Protein 4QJA (pdb70)

Secondary structure (DSSP, 8-state):
-EE-SSS--EEEEEETTEEEEEEE-TTBSS-EE-S---SS--EEEEEEETTEEEEEEEEEEEEEEETTEEEEEEEEES--SS-EE-HHHHTTTT-EEE-/-EE-SSS--EEEEEETTEEEEEEE-TTBSS-EEES----S--EEEEEEETTEEEEEEEEEEEEEEETTEEEEEEEEEE--SS-EE-HHHHTTTT-EEE-/---B--EE--

InterPro domains:
  IPR000071 Immunodeficiency lentiviral matrix, N-terminal [PF00540] (2-134)
  IPR000071 Immunodeficiency lentiviral matrix, N-terminal [PR00234] (4-20)
  IPR000071 Immunodeficiency lentiviral matrix, N-terminal [PR00234] (22-40)
  IPR000071 Immunodeficiency lentiviral matrix, N-terminal [PR00234] (42-57)
  IPR000071 Immunodeficiency lentiviral matrix, N-terminal [PR00234] (70-89)
  IPR000071 Immunodeficiency lentiviral matrix, N-terminal [PR00234] (89-102)
  IPR000477 Reverse transcriptase domain [PF00078] (652-823)
  IPR000477 Reverse transcriptase domain [PS50878] (633-823)
  IPR001037 Integrase, C-terminal, retroviral [PF00552] (1374-1417)
  IPR001037 Integrase, C-terminal, retroviral [PS51027] (1372-1419)
  IPR001584 Integrase, catalytic core [PF00665] (1206-1294)
  IPR001584 Integrase, catalytic core [PS50994] (1203-1353)
  IPR001878 Zinc finger, CCHC-type [PF00098] (393-408)
  IPR001878 Zinc finger, CCHC-type [PF00098] (414-430)
  IPR001878 Zinc finger, CCHC-type [PS50158] (393-408)
  IPR001878 Zinc finger, CCHC-type [PS50158] (415-430)
  IPR001878 Zinc finger, CCHC-type [SM00343] (393-409)
  IPR001878 Zinc finger, CCHC-type [SM00343] (414-430)
  IPR001969 Aspartic peptidase, active site [PS00141] (512-523)
  IPR001995 Peptidase A2A, retrovirus, catalytic [PS50175] (510-579)

B-factor: mean 20.4, std 6.99, range [10.34, 51.32]

Nearest PDB structures (foldseek):
  2qi5-assembly1_B  TM=1.002E+00  e=5.999E-19  Human immunodeficiency virus 1
  4q1w-assembly1_B  TM=1.001E+00  e=6.715E-19  Human immunodeficiency virus 1
  1tsq-assembly1_A  TM=1.004E+00  e=9.420E-19  unclassified
  6dh5-assembly1_B  TM=1.004E+00  e=9.967E-19  Human immunodeficiency virus 1
  4qgi-assembly1_B  TM=9.816E-01  e=1.961E-18  Human immunodeficiency virus type 1 lw12.3 isolate

Foldseek 3Di:
DDDDVPDFQWFWKDFVPDIFIEGEDAPAAAWEAEADDDDDDWDWDWDADPPGIDIWTKDFQTWMATNNRIDTTIYIYDHDVGGYHYPNGCVSRPDDDDD/DDDDVPDFQWWWKAFQRDIDIEGEDAPDAAWEAEADDDDDDWDWDWDADPVGIDIWTKDAQTWMQTNNAIDTTIYTYYPDPGGYHYPVGCVVRPDDDDD/DDDDPDDDDD

Sequence (208 aa):
PQITLWKRPLVTIRRIIGGGGQQLLKEEALLNTGADDTVLEEEMNNLPGKWKPKMMIGGIGGFIKKVRQYDQQIPIIEICCGHKVIGTVLVGPTPVNIIGRNLLTQIGCTLNFPQITLWKRPLVTIRRIGGQLKEEALLNTGADDTVLEEEMNLPGKWKPKMIGGIGGFIKVRQYDQIPIIEEICGHKVIGTVLVGPTPVVNIIIGRNLLTQIGCTLNFRPGNFLQSSRLL

Organism: Human immunodeficiency virus type 1 group M subtype B (isolate ARV2/SF2) (NCBI:txid11685)

Radius of gyration: 16.72 Å; Cα contacts (8 Å, |Δi|>4): 655; chains: 3; bounding box: 52×30×34 Å

Structure (mmCIF, N/CA/C/O backbone):
data_4QJA
#
_entry.id   4QJA
#
_cell.length_a   51.007
_cell.length_b   58.176
_cell.length_c   61.774
_cell.angle_alpha   90.00
_cell.angle_beta   90.00
_cell.angle_gamma   90.00
#
_symmetry.space_group_name_H-M   'P 21 21 21'
#
loop_
_entity.id
_entity.type
_entity.pdbx_description
1 polymer Protease
2 polymer 'p1-p6 peptide'
3 non-polymer 'SULFATE ION'
4 water water
#
loop_
_atom_site.group_PDB
_atom_site.id
_atom_site.type_symbol
_atom_site.label_atom_id
_atom_site.label_alt_id
_atom_site.label_comp_id
_atom_site.label_asym_id
_atom_site.label_entity_id
_atom_site.label_seq_id
_atom_site.pdbx_PDB_ins_code
_atom_site.Cartn_x
_atom_site.Cartn_y
_atom_site.Cartn_z
_atom_site.occupancy
_atom_site.B_iso_or_equiv
_atom_site.auth_seq_id
_atom_site.auth_comp_id
_atom_site.auth_asym_id
_atom_site.auth_atom_id
_atom_site.pdbx_PDB_model_num
ATOM 1 N N . PRO A 1 1 ? -12.566 14.163 -30.421 1.00 31.05 1 PRO B N 1
ATOM 2 C CA . PRO A 1 1 ? -11.835 15.019 -29.501 1.00 29.60 1 PRO B CA 1
ATOM 3 C C . PRO A 1 1 ? -10.454 14.459 -29.235 1.00 25.86 1 PRO B C 1
ATOM 4 O O . PRO A 1 1 ? -10.188 13.290 -29.561 1.00 24.59 1 PRO B O 1
ATOM 8 N N . GLN A 1 2 ? -9.596 15.306 -28.700 1.00 24.51 2 GLN B N 1
ATOM 9 C CA . GLN A 1 2 ? -8.283 14.900 -28.252 1.00 22.43 2 GLN B CA 1
ATOM 10 C C . GLN A 1 2 ? -8.250 15.030 -26.747 1.00 21.18 2 GLN B C 1
ATOM 11 O O . GLN A 1 2 ? -8.585 16.074 -26.175 1.00 22.15 2 GLN B O 1
ATOM 17 N N . ILE A 1 3 ? -7.802 13.974 -26.109 1.00 18.92 3 ILE B N 1
ATOM 18 C CA . ILE A 1 3 ? -7.686 13.962 -24.662 1.00 18.62 3 ILE B CA 1
ATOM 19 C C . ILE A 1 3 ? -6.218 13.815 -24.284 1.00 17.02 3 ILE B C 1
ATOM 20 O O . ILE A 1 3 ? -5.572 12.845 -24.634 1.00 15.94 3 ILE B O 1
ATOM 25 N N . THR A 1 4 ? -5.681 14.843 -23.609 1.00 17.54 4 THR B N 1
ATOM 26 C CA . THR A 1 4 ? -4.332 14.786 -23.130 1.00 16.78 4 THR B CA 1
ATOM 27 C C . THR A 1 4 ? -4.293 13.951 -21.851 1.00 15.59 4 THR B C 1
ATOM 28 O O . THR A 1 4 ? -5.341 13.567 -21.277 1.00 16.44 4 THR B O 1
ATOM 32 N N . LEU A 1 5 ? -3.089 13.607 -21.444 1.00 14.39 5 LEU B N 1
ATOM 33 C CA . LEU A 1 5 ? -2.931 12.632 -20.364 1.00 13.73 5 LEU B CA 1
ATOM 34 C C . LEU A 1 5 ? -2.281 13.201 -19.106 1.00 13.41 5 LEU B C 1
ATOM 35 O O . LEU A 1 5 ? -1.822 12.465 -18.224 1.00 12.98 5 LEU B O 1
ATOM 40 N N . TRP A 1 6 ? -2.323 14.524 -18.975 1.00 13.42 6 TRP B N 1
ATOM 41 C CA . TRP A 1 6 ? -1.822 15.170 -17.766 1.00 13.87 6 TRP B CA 1
ATOM 42 C C . TRP A 1 6 ? -2.598 14.739 -16.543 1.00 14.58 6 TRP B C 1
ATOM 43 O O . TRP A 1 6 ? -2.050 14.669 -15.436 1.00 15.41 6 TRP B O 1
ATOM 54 N N . LYS A 1 7 ? -3.884 14.496 -16.742 1.00 17.07 7 LYS B N 1
ATOM 55 C CA . LYS A 1 7 ? -4.756 14.009 -15.699 1.00 16.92 7 LYS B CA 1
ATOM 56 C C . LYS A 1 7 ? -5.415 12.731 -16.148 1.00 15.04 7 LYS B C 1
ATOM 57 O O . LYS A 1 7 ? -5.374 12.377 -17.313 1.00 14.28 7 LYS B O 1
ATOM 63 N N . ARG A 1 8 ? -6.020 12.031 -15.200 1.00 14.38 8 ARG B N 1
ATOM 64 C CA . ARG A 1 8 ? -6.766 10.826 -15.538 1.00 13.83 8 ARG B CA 1
ATOM 65 C C . ARG A 1 8 ? -7.792 11.139 -16.610 1.00 13.27 8 ARG B C 1
ATOM 66 O O . ARG A 1 8 ? -8.545 12.108 -16.471 1.00 13.79 8 ARG B O 1
ATOM 74 N N . PRO A 1 9 ? -7.848 10.317 -17.686 1.00 12.66 9 PRO B N 1
ATOM 75 C CA . PRO A 1 9 ? -8.789 10.618 -18.786 1.00 12.73 9 PRO B CA 1
ATOM 76 C C . PRO A 1 9 ? -10.214 10.175 -18.464 1.00 13.15 9 PRO B C 1
ATOM 77 O O . PRO A 1 9 ? -10.693 9.156 -18.963 1.00 13.07 9 PRO B O 1
ATOM 81 N N . LEU A 1 10 ? -10.868 10.965 -17.624 1.00 14.14 10 LEU B N 1
ATOM 82 C CA . LEU A 1 10 ? -12.250 10.740 -17.207 1.00 15.07 10 LEU B CA 1
ATOM 83 C C . LEU A 1 10 ? -13.177 11.487 -18.134 1.00 15.54 10 LEU B C 1
ATOM 84 O O . LEU A 1 10 ? -12.980 12.673 -18.432 1.00 17.51 10 LEU B O 1
ATOM 89 N N . VAL A 1 11 ? -14.185 10.784 -18.622 1.00 15.03 11 VAL B N 1
ATOM 90 C CA . VAL A 1 11 ? -15.178 11.381 -19.520 1.00 15.17 11 VAL B CA 1
ATOM 91 C C . VAL A 1 11 ? -16.557 10.967 -19.075 1.00 14.94 11 VAL B C 1
ATOM 92 O O . VAL A 1 11 ? -16.698 10.038 -18.298 1.00 14.88 11 VAL B O 1
ATOM 96 N N . THR A 1 12 ? -17.580 11.630 -19.594 1.00 15.13 12 THR B N 1
ATOM 97 C CA . THR A 1 12 ? -18.945 11.279 -19.263 1.00 15.79 12 THR B CA 1
ATOM 98 C C . THR A 1 12 ? -19.424 10.170 -20.181 1.00 15.36 12 THR B C 1
ATOM 99 O O . THR A 1 12 ? -19.230 10.218 -21.402 1.00 16.78 12 THR B O 1
ATOM 103 N N . ILE A 1 13 ? -20.073 9.187 -19.578 1.00 15.17 13 ILE B N 1
ATOM 104 C CA . ILE A 1 13 ? -20.714 8.104 -20.310 1.00 15.49 13 ILE B CA 1
ATOM 105 C C . ILE A 1 13 ? -22.183 8.054 -19.920 1.00 16.12 13 ILE B C 1
ATOM 106 O O . ILE A 1 13 ? -22.589 8.623 -18.906 1.00 16.46 13 ILE B O 1
ATOM 111 N N A ARG A 1 14 ? -22.966 7.418 -20.785 0.60 25.97 14 ARG B N 1
ATOM 112 N N B ARG A 1 14 ? -22.984 7.320 -20.693 0.40 26.36 14 ARG B N 1
ATOM 113 C CA A ARG A 1 14 ? -24.371 7.229 -20.557 0.60 25.64 14 ARG B CA 1
ATOM 114 C CA B ARG A 1 14 ? -24.414 7.143 -20.416 0.40 26.25 14 ARG B CA 1
ATOM 115 C C A ARG A 1 14 ? -24.667 5.765 -20.725 0.60 25.28 14 ARG B C 1
ATOM 116 C C B ARG A 1 14 ? -24.736 5.659 -20.502 0.40 26.44 14 ARG B C 1
ATOM 117 O O A ARG A 1 14 ? -24.367 5.168 -21.753 0.60 25.31 14 ARG B O 1
ATOM 118 O O B ARG A 1 14 ? -24.496 5.042 -21.538 0.40 26.36 14 ARG B O 1
ATOM 133 N N A ILE A 1 15 ? -25.238 5.191 -19.674 0.50 25.36 15 ILE B N 1
ATOM 134 N N B ILE A 1 15 ? -25.255 5.065 -19.428 0.50 27.21 15 ILE B N 1
ATOM 135 C CA A ILE A 1 15 ? -25.734 3.830 -19.696 0.50 26.30 15 ILE B CA 1
ATOM 136 C CA B ILE A 1 15 ? -25.668 3.689 -19.528 0.50 28.77 15 ILE B CA 1
ATOM 137 C C A ILE A 1 15 ? -27.083 3.817 -18.985 0.50 27.26 15 ILE B C 1
ATOM 138 C C B ILE A 1 15 ? -27.095 3.645 -19.042 0.50 30.37 15 ILE B C 1
ATOM 139 O O A ILE A 1 15 ? -27.202 4.274 -17.847 0.50 27.66 15 ILE B O 1
ATOM 140 O O B ILE A 1 15 ? -27.421 4.147 -17.963 0.50 30.96 15 ILE B O 1
ATOM 149 N N A GLY A 1 16 ? -28.101 3.304 -19.670 0.50 28.06 16 GLY B N 1
ATOM 150 N N B GLY A 1 16 ? -27.952 3.099 -19.895 0.50 31.72 16 GLY B N 1
ATOM 151 C CA A GLY A 1 16 ? -29.457 3.354 -19.155 0.50 29.76 16 GLY B CA 1
ATOM 152 C CA B GLY A 1 16 ? -29.369 3.179 -19.680 0.50 33.79 16 GLY B CA 1
ATOM 153 C C A GLY A 1 16 ? -30.057 4.731 -19.333 0.50 29.36 16 GLY B C 1
ATOM 154 C C B GLY A 1 16 ? -29.601 3.720 -18.300 0.50 34.78 16 GLY B C 1
ATOM 155 O O A GLY A 1 16 ? -31.066 5.057 -18.714 0.50 30.92 16 GLY B O 1
ATOM 156 O O B GLY A 1 16 ? -29.372 3.031 -17.303 0.50 36.45 16 GLY B O 1
ATOM 157 N N A GLY A 1 17 ? -29.443 5.543 -20.187 0.50 27.79 17 GLY B N 1
ATOM 158 N N B GLY A 1 17 ? -30.048 4.965 -18.230 0.50 34.65 17 GLY B N 1
ATOM 159 C CA A GLY A 1 17 ? -29.891 6.922 -20.352 0.50 28.23 17 GLY B CA 1
ATOM 160 C CA B GLY A 1 17 ? -30.477 5.505 -16.963 0.50 35.62 17 GLY B CA 1
ATOM 161 C C A GLY A 1 17 ? -29.362 7.803 -19.230 0.50 27.57 17 GLY B C 1
ATOM 162 C C B GLY A 1 17 ? -29.575 6.547 -16.355 0.50 33.68 17 GLY B C 1
ATOM 163 O O A GLY A 1 17 ? -29.617 9.003 -19.201 0.50 28.04 17 GLY B O 1
ATOM 164 O O B GLY A 1 17 ? -30.026 7.636 -16.012 0.50 34.29 17 GLY B O 1
ATOM 165 N N A GLN A 1 18 ? -28.611 7.213 -18.308 0.50 26.92 18 GLN B N 1
ATOM 166 N N B GLN A 1 18 ? -28.296 6.210 -16.213 0.50 31.86 18 GLN B N 1
ATOM 167 C CA A GLN A 1 18 ? -28.098 7.963 -17.164 0.50 26.60 18 GLN B CA 1
ATOM 168 C CA B GLN A 1 18 ? -27.381 7.044 -15.445 0.50 30.40 18 GLN B CA 1
ATOM 169 C C A GLN A 1 18 ? -26.595 8.198 -17.283 0.50 25.09 18 GLN B C 1
ATOM 170 C C B GLN A 1 18 ? -26.264 7.651 -16.297 0.50 28.36 18 GLN B C 1
ATOM 171 O O A GLN A 1 18 ? -25.882 7.390 -17.874 0.50 24.60 18 GLN B O 1
ATOM 172 O O B GLN A 1 18 ? -25.652 6.967 -17.124 0.50 28.11 18 GLN B O 1
ATOM 183 N N A LEU A 1 19 ? -26.118 9.298 -16.702 0.50 24.76 19 LEU B N 1
ATOM 184 N N B LEU A 1 19 ? -26.026 8.952 -16.124 0.50 27.26 19 LEU B N 1
ATOM 185 C CA A LEU A 1 19 ? -24.711 9.682 -16.819 0.50 24.31 19 LEU B CA 1
ATOM 186 C CA B LEU A 1 19 ? -24.807 9.563 -16.631 0.50 25.95 19 LEU B CA 1
ATOM 187 C C A LEU A 1 19 ? -23.800 9.246 -15.661 0.50 24.68 19 LEU B C 1
ATOM 188 C C B LEU A 1 19 ? -23.756 9.279 -15.582 0.50 25.65 19 LEU B C 1
ATOM 189 O O A LEU A 1 19 ? -24.213 9.208 -14.506 0.50 24.72 19 LEU B O 1
ATOM 190 O O B LEU A 1 19 ? -24.031 9.378 -14.392 0.50 25.51 19 LEU B O 1
ATOM 199 N N . LYS A 1 20 ? -22.560 8.901 -16.014 1.00 17.55 20 LYS B N 1
ATOM 200 C CA . LYS A 1 20 ? -21.504 8.524 -15.088 1.00 17.66 20 LYS B CA 1
ATOM 201 C C . LYS A 1 20 ? -20.167 9.044 -15.621 1.00 16.88 20 LYS B C 1
ATOM 202 O O . LYS A 1 20 ? -20.046 9.302 -16.807 1.00 17.05 20 LYS B O 1
ATOM 208 N N A GLU A 1 21 ? -19.183 9.145 -14.741 0.50 16.92 21 GLU B N 1
ATOM 209 N N B GLU A 1 21 ? -19.179 9.185 -14.750 0.50 16.80 21 GLU B N 1
ATOM 210 C CA A GLU A 1 21 ? -17.801 9.459 -15.122 0.50 16.88 21 GLU B CA 1
ATOM 211 C CA B GLU A 1 21 ? -17.804 9.474 -15.190 0.50 16.59 21 GLU B CA 1
ATOM 212 C C A GLU A 1 21 ? -17.004 8.169 -15.226 0.50 15.65 21 GLU B C 1
ATOM 213 C C B GLU A 1 21 ? -17.011 8.181 -15.237 0.50 15.51 21 GLU B C 1
ATOM 214 O O A GLU A 1 21 ? -17.061 7.335 -14.316 0.50 16.23 21 GLU B O 1
ATOM 215 O O B GLU A 1 21 ? -17.076 7.365 -14.310 0.50 16.12 21 GLU B O 1
ATOM 226 N N . ALA A 1 22 ? -16.250 8.015 -16.314 1.00 14.45 22 ALA B N 1
ATOM 227 C CA . ALA A 1 22 ? -15.491 6.801 -16.531 1.00 13.51 22 ALA B CA 1
ATOM 228 C C . ALA A 1 22 ? -14.124 7.075 -17.106 1.00 13.03 22 ALA B C 1
ATOM 229 O O . ALA A 1 22 ? -13.925 8.023 -17.860 1.00 13.25 22 ALA B O 1
ATOM 231 N N . LEU A 1 23 ? -13.196 6.202 -16.745 1.00 12.55 23 LEU B N 1
ATOM 232 C CA . LEU A 1 23 ? -11.793 6.323 -17.162 1.00 12.43 23 LEU B CA 1
ATOM 233 C C . LEU A 1 23 ? -11.552 5.602 -18.466 1.00 11.89 23 LEU B C 1
ATOM 234 O O . LEU A 1 23 ? -11.825 4.410 -18.568 1.00 12.14 23 LEU B O 1
ATOM 239 N N . LEU A 1 24 ? -11.010 6.294 -19.459 1.00 11.87 24 LEU B N 1
ATOM 240 C CA . LEU A 1 24 ? -10.652 5.665 -20.722 1.00 11.62 24 LEU B CA 1
ATOM 241 C C . LEU A 1 24 ? -9.336 4.929 -20.534 1.00 11.33 24 LEU B C 1
ATOM 242 O O . LEU A 1 24 ? -8.310 5.551 -20.319 1.00 12.07 24 LEU B O 1
ATOM 247 N N . ASN A 1 25 ? -9.367 3.594 -20.585 1.00 10.81 25 ASN B N 1
ATOM 248 C CA . ASN A 1 25 ? -8.263 2.797 -20.070 1.00 10.98 25 ASN B CA 1
ATOM 249 C C . ASN A 1 25 ? -7.744 1.864 -21.158 1.00 11.18 25 ASN B C 1
ATOM 250 O O . ASN A 1 25 ? -8.277 0.756 -21.373 1.00 11.63 25 ASN B O 1
ATOM 255 N N . THR A 1 26 ? -6.713 2.292 -21.866 1.00 10.89 26 THR B N 1
ATOM 256 C CA . THR A 1 26 ? -6.125 1.446 -22.899 1.00 10.81 26 THR B CA 1
ATOM 257 C C . THR A 1 26 ? -5.428 0.194 -22.338 1.00 10.93 26 THR B C 1
ATOM 258 O O . THR A 1 26 ? -5.114 -0.730 -23.086 1.00 11.74 26 THR B O 1
ATOM 262 N N . GLY A 1 27 ? -5.236 0.170 -21.020 1.00 10.97 27 GLY B N 1
ATOM 263 C CA . GLY A 1 27 ? -4.720 -0.989 -20.309 1.00 11.32 27 GLY B CA 1
ATOM 264 C C . GLY A 1 27 ? -5.779 -1.960 -19.834 1.00 11.49 27 GLY B C 1
ATOM 265 O O . GLY A 1 27 ? -5.442 -2.897 -19.090 1.00 12.15 27 GLY B O 1
ATOM 266 N N . ALA A 1 28 ? -7.032 -1.794 -20.267 1.00 11.00 28 ALA B N 1
ATOM 267 C CA . ALA A 1 28 ? -8.089 -2.722 -19.931 1.00 11.59 28 ALA B CA 1
ATOM 268 C C . ALA A 1 28 ? -8.648 -3.371 -21.177 1.00 11.79 28 ALA B C 1
ATOM 269 O O . ALA A 1 28 ? -9.061 -2.683 -22.096 1.00 12.03 28 ALA B O 1
ATOM 271 N N . ASP A 1 29 ? -8.682 -4.696 -21.182 1.00 12.30 29 ASP B N 1
ATOM 272 C CA . ASP A 1 29 ? -9.290 -5.434 -22.296 1.00 13.07 29 ASP B CA 1
ATOM 273 C C . ASP A 1 29 ? -10.794 -5.162 -22.336 1.00 13.71 29 ASP B C 1
ATOM 274 O O . ASP A 1 29 ? -11.393 -5.055 -23.430 1.00 14.87 29 ASP B O 1
ATOM 279 N N . ASP A 1 30 ? -11.401 -5.115 -21.150 1.00 14.11 30 ASP B N 1
ATOM 280 C CA . ASP A 1 30 ? -12.852 -5.108 -20.970 1.00 15.13 30 ASP B CA 1
ATOM 281 C C . ASP A 1 30 ? -13.285 -3.863 -20.213 1.00 14.18 30 ASP B C 1
ATOM 282 O O . ASP A 1 30 ? -12.486 -3.184 -19.582 1.00 13.97 30 ASP B O 1
ATOM 287 N N . THR A 1 31 ? -14.570 -3.575 -20.293 1.00 13.91 31 THR B N 1
ATOM 288 C CA . THR A 1 31 ? -15.196 -2.448 -19.611 1.00 13.22 31 THR B CA 1
ATOM 289 C C . THR A 1 31 ? -15.811 -2.918 -18.310 1.00 13.77 31 THR B C 1
ATOM 290 O O . THR A 1 31 ? -16.545 -3.907 -18.308 1.00 14.26 31 THR B O 1
ATOM 294 N N . VAL A 1 32 ? -15.486 -2.236 -17.217 1.00 13.19 32 VAL B N 1
ATOM 295 C CA . VAL A 1 32 ? -16.043 -2.610 -15.925 1.00 14.31 32 VAL B CA 1
ATOM 296 C C . VAL A 1 32 ? -16.539 -1.385 -15.203 1.00 14.27 32 VAL B C 1
ATOM 297 O O . VAL A 1 32 ? -15.797 -0.405 -15.030 1.00 13.63 32 VAL B O 1
ATOM 301 N N . LEU A 1 33 ? -17.810 -1.446 -14.809 1.00 14.01 33 LEU B N 1
ATOM 302 C CA . LEU A 1 33 ? -18.475 -0.348 -14.113 1.00 14.32 33 LEU B CA 1
ATOM 303 C C . LEU A 1 33 ? -18.616 -0.636 -12.633 1.00 14.58 33 LEU B C 1
ATOM 304 O O . LEU A 1 33 ? -18.748 -1.802 -12.215 1.00 14.39 33 LEU B O 1
ATOM 309 N N A GLU A 1 34 ? -18.614 0.432 -11.845 0.50 15.31 34 GLU B N 1
ATOM 310 N N B GLU A 1 34 ? -18.610 0.431 -11.844 0.50 15.32 34 GLU B N 1
ATOM 311 C CA A GLU A 1 34 ? -18.876 0.349 -10.421 0.50 16.26 34 GLU B CA 1
ATOM 312 C CA B GLU A 1 34 ? -18.873 0.345 -10.419 0.50 16.27 34 GLU B CA 1
ATOM 313 C C A GLU A 1 34 ? -20.227 -0.302 -10.191 0.50 15.94 34 GLU B C 1
ATOM 314 C C B GLU A 1 3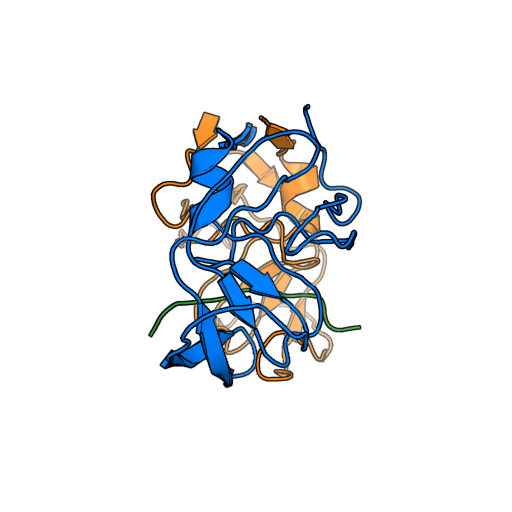4 ? -20.226 -0.302 -10.191 0.50 15.95 34 GLU B C 1
ATOM 315 O O A GLU A 1 34 ? -21.127 -0.224 -11.032 0.50 15.76 34 GLU B O 1
ATOM 316 O O B GLU A 1 34 ? -21.125 -0.221 -11.032 0.50 15.76 34 GLU B O 1
ATOM 327 N N . GLU A 1 35 ? -20.363 -0.941 -9.040 1.00 16.49 35 GLU B N 1
ATOM 328 C CA . GLU A 1 35 ? -21.547 -1.713 -8.718 1.00 17.44 35 GLU B CA 1
ATOM 329 C C . GLU A 1 35 ? -22.815 -0.886 -8.973 1.00 17.28 35 GLU B C 1
ATOM 330 O O . GLU A 1 35 ? -22.909 0.271 -8.566 1.00 18.10 35 GLU B O 1
ATOM 336 N N . MET A 1 36 ? -23.730 -1.469 -9.735 1.00 17.36 36 MET B N 1
ATOM 337 C CA . MET A 1 36 ? -25.004 -0.840 -10.077 1.00 19.43 36 MET B CA 1
ATOM 338 C C . MET A 1 36 ? -25.960 -1.971 -10.379 1.00 20.40 36 MET B C 1
ATOM 339 O O . MET A 1 36 ? -25.540 -3.027 -10.847 1.00 20.29 36 MET B O 1
ATOM 344 N N A ASN A 1 37 ? -27.248 -1.763 -10.103 0.50 21.63 37 ASN B N 1
ATOM 345 N N B ASN A 1 37 ? -27.247 -1.739 -10.120 0.50 22.12 37 ASN B N 1
ATOM 346 C CA A ASN A 1 37 ? -28.232 -2.834 -10.250 0.50 23.60 37 ASN B CA 1
ATOM 347 C CA B ASN A 1 37 ? -28.260 -2.779 -10.264 0.50 24.46 37 ASN B CA 1
ATOM 348 C C A ASN A 1 37 ? -28.873 -2.869 -11.637 0.50 24.85 37 ASN B C 1
ATOM 349 C C B ASN A 1 37 ? -28.879 -2.848 -11.652 0.50 25.33 37 ASN B C 1
ATOM 350 O O A ASN A 1 37 ? -30.076 -2.647 -11.793 0.50 26.41 37 ASN B O 1
ATOM 351 O O B ASN A 1 37 ? -30.082 -2.634 -11.824 0.50 26.86 37 ASN B O 1
ATOM 360 N N . LEU A 1 38 ? -28.054 -3.192 -12.629 1.00 22.69 38 LEU B N 1
ATOM 361 C CA . LEU A 1 38 ? -28.479 -3.278 -14.015 1.00 23.30 38 LEU B CA 1
ATOM 362 C C . LEU A 1 38 ? -29.421 -4.464 -14.253 1.00 23.19 38 LEU B C 1
ATOM 363 O O . LEU A 1 38 ? -29.186 -5.566 -13.754 1.00 23.36 38 LEU B O 1
ATOM 368 N N . PRO A 1 39 ? -30.494 -4.249 -15.011 1.00 24.65 39 PRO B N 1
ATOM 369 C CA . PRO A 1 39 ? -31.346 -5.389 -15.333 1.00 25.18 39 PRO B CA 1
ATOM 370 C C . PRO A 1 39 ? -30.736 -6.282 -16.399 1.00 25.24 39 PRO B C 1
ATOM 371 O O . PRO A 1 39 ? -29.822 -5.873 -17.118 1.00 25.69 39 PRO B O 1
ATOM 375 N N . GLY A 1 40 ? -31.241 -7.504 -16.476 1.00 25.78 40 GLY B N 1
ATOM 376 C CA . GLY A 1 40 ? -30.841 -8.443 -17.516 1.00 25.92 40 GLY B CA 1
ATOM 377 C C . GLY A 1 40 ? -30.094 -9.655 -16.998 1.00 24.12 40 GLY B C 1
ATOM 378 O O . GLY A 1 40 ? -29.704 -9.722 -15.820 1.00 23.04 40 GLY B O 1
ATOM 379 N N . LYS A 1 41 ? -29.900 -10.614 -17.897 1.00 23.74 41 LYS B N 1
ATOM 380 C CA . LYS A 1 41 ? -29.145 -11.815 -17.604 1.00 23.18 41 LYS B CA 1
ATOM 381 C C . LYS A 1 41 ? -27.665 -11.484 -17.554 1.00 21.11 41 LYS B C 1
ATOM 382 O O . LYS A 1 41 ? -27.184 -10.604 -18.289 1.00 21.48 41 LYS B O 1
ATOM 384 N N . TRP A 1 42 ? -26.957 -12.197 -16.692 1.00 19.57 42 TRP B N 1
ATOM 385 C CA . TRP A 1 42 ? -25.510 -12.047 -16.550 1.00 18.42 42 TRP B CA 1
ATOM 386 C C . TRP A 1 42 ? -24.846 -13.375 -16.219 1.00 18.77 42 TRP B C 1
ATOM 387 O O . TRP A 1 42 ? -25.523 -14.339 -15.823 1.00 19.86 42 TRP B O 1
ATOM 398 N N . LYS A 1 43 ? -23.518 -13.407 -16.374 1.00 17.72 43 LYS B N 1
ATOM 399 C CA . LYS A 1 43 ? -22.695 -14.565 -16.040 1.00 17.65 43 LYS B CA 1
ATOM 400 C C . LYS A 1 43 ? -21.564 -14.097 -15.146 1.00 17.16 43 LYS B C 1
ATOM 401 O O . LYS A 1 43 ? -21.041 -13.013 -15.349 1.00 16.04 43 LYS B O 1
ATOM 403 N N . PRO A 1 44 ? -21.178 -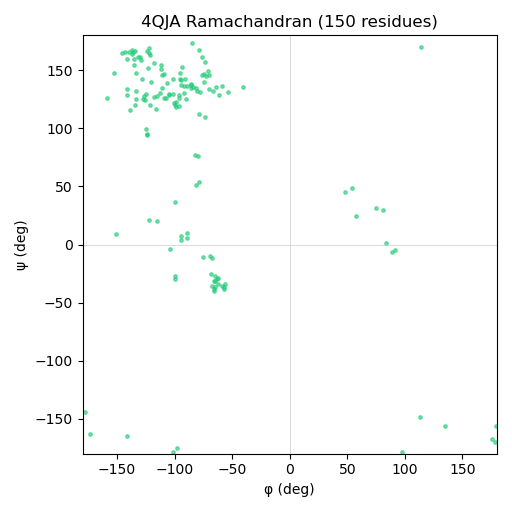14.895 -14.149 1.00 16.91 44 PRO B N 1
ATOM 404 C CA . PRO A 1 44 ? -20.059 -14.522 -13.307 1.00 17.06 44 PRO B CA 1
ATOM 405 C C . PRO A 1 44 ? -18.741 -14.630 -14.058 1.00 16.63 44 PRO B C 1
ATOM 406 O O . PRO A 1 44 ? -18.573 -15.482 -14.932 1.00 17.25 44 PRO B O 1
ATOM 410 N N . LYS A 1 45 ? -17.803 -13.781 -13.675 1.00 16.34 45 LYS B N 1
ATOM 411 C CA . LYS A 1 45 ? -16.509 -13.695 -14.320 1.00 16.25 45 LYS B CA 1
ATOM 412 C C . LYS A 1 45 ? -15.516 -13.181 -13.284 1.00 15.11 45 LYS B C 1
ATOM 413 O O . LYS A 1 45 ? -15.899 -12.492 -12.357 1.00 15.04 45 LYS B O 1
ATOM 419 N N A MET A 1 46 ? -14.250 -13.538 -13.463 0.60 14.60 46 MET B N 1
ATOM 420 N N B MET A 1 46 ? -14.247 -13.525 -13.429 0.40 14.71 46 MET B N 1
ATOM 421 C CA A MET A 1 46 ? -13.150 -12.975 -12.692 0.60 14.48 46 MET B CA 1
ATOM 422 C CA B MET A 1 46 ? -13.220 -12.918 -12.596 0.40 14.52 46 MET B CA 1
ATOM 423 C C A MET A 1 46 ? -12.305 -12.106 -13.608 0.60 14.55 46 MET B C 1
ATOM 424 C C B MET A 1 46 ? -12.225 -12.176 -13.493 0.40 14.50 46 MET B C 1
ATOM 425 O O A MET A 1 46 ? -12.005 -12.500 -14.735 0.60 15.32 46 MET B O 1
ATOM 426 O O B MET A 1 46 ? -11.754 -12.728 -14.500 0.40 15.16 46 MET B O 1
ATOM 435 N N . ILE A 1 47 ? -11.957 -10.911 -13.141 1.00 14.02 47 ILE B N 1
ATOM 436 C CA . ILE A 1 47 ? -11.017 -10.043 -13.886 1.00 14.18 47 ILE B CA 1
ATOM 437 C C . ILE A 1 47 ? -9.859 -9.726 -12.982 1.00 13.37 47 ILE B C 1
ATOM 438 O O . ILE A 1 47 ? -10.025 -9.598 -11.761 1.00 12.87 47 ILE B O 1
ATOM 443 N N . GLY A 1 48 ? -8.675 -9.597 -13.574 1.00 13.30 48 GLY B N 1
ATOM 444 C CA . GLY A 1 48 ? -7.488 -9.407 -12.769 1.00 13.26 48 GLY B CA 1
ATOM 445 C C . GLY A 1 48 ? -6.573 -8.344 -13.302 1.00 13.47 48 GLY B C 1
ATOM 446 O O . GLY A 1 48 ? -6.691 -7.879 -14.438 1.00 13.57 48 GLY B O 1
ATOM 447 N N . GLY A 1 49 ? -5.664 -7.963 -12.426 1.00 13.78 49 GLY B N 1
ATOM 448 C CA . GLY A 1 49 ? -4.627 -7.013 -12.767 1.00 14.09 49 GLY B CA 1
ATOM 449 C C . GLY A 1 49 ? -3.715 -6.807 -11.586 1.00 13.80 49 GLY B C 1
ATOM 450 O O . GLY A 1 49 ? -3.467 -7.739 -10.829 1.00 14.46 49 GLY B O 1
ATOM 451 N N . ILE A 1 50 ? -3.226 -5.584 -11.402 1.00 13.91 50 ILE B N 1
ATOM 452 C CA . ILE A 1 50 ? -2.390 -5.318 -10.247 1.00 14.34 50 ILE B CA 1
ATOM 453 C C . ILE A 1 50 ? -3.221 -5.579 -8.991 1.00 14.28 50 ILE B C 1
ATOM 454 O O . ILE A 1 50 ? -4.354 -5.085 -8.849 1.00 15.13 50 ILE B O 1
ATOM 459 N N . GLY A 1 51 ? -2.654 -6.379 -8.104 1.00 14.97 51 GLY B N 1
ATOM 460 C CA . GLY A 1 51 ? -3.292 -6.679 -6.837 1.00 15.57 51 GLY B CA 1
ATOM 461 C C . GLY A 1 51 ? -4.161 -7.898 -6.833 1.00 16.00 51 GLY B C 1
ATOM 462 O O . GLY A 1 51 ? -4.658 -8.282 -5.780 1.00 18.06 51 GLY B O 1
ATOM 463 N N . GLY A 1 52 ? -4.351 -8.526 -7.982 1.00 13.79 52 GLY B N 1
ATOM 464 C CA . GLY A 1 52 ? -5.094 -9.759 -8.031 1.00 13.54 52 GLY B CA 1
ATOM 465 C C . GLY A 1 52 ? -6.404 -9.631 -8.781 1.00 13.07 52 GLY B C 1
ATOM 466 O O . GLY A 1 52 ? -6.504 -8.857 -9.730 1.00 13.21 52 GLY B O 1
ATOM 467 N N . PHE A 1 53 ? -7.393 -10.413 -8.366 1.00 13.01 53 PHE B N 1
ATOM 468 C CA . PHE A 1 53 ? -8.636 -10.516 -9.114 1.00 12.94 53 PHE B CA 1
ATOM 469 C C . PHE A 1 53 ? -9.838 -10.050 -8.328 1.00 13.32 53 PHE B C 1
ATOM 470 O O . PHE A 1 53 ? -9.849 -10.093 -7.101 1.00 14.97 53 PHE B O 1
ATOM 478 N N . ILE A 1 54 ? -10.869 -9.656 -9.057 1.00 12.99 54 ILE B N 1
ATOM 479 C CA . ILE A 1 54 ? -12.162 -9.397 -8.460 1.00 13.51 54 ILE B CA 1
ATOM 480 C C . ILE A 1 54 ? -13.238 -10.125 -9.250 1.00 13.23 54 ILE B C 1
ATOM 481 O O . ILE A 1 54 ? -13.080 -10.388 -10.454 1.00 13.03 54 ILE B O 1
ATOM 486 N N A LYS A 1 55 ? -14.325 -10.442 -8.547 0.50 13.67 55 LYS B N 1
ATOM 487 N N B LYS A 1 55 ? -14.332 -10.426 -8.561 0.50 13.71 55 LYS B N 1
ATOM 488 C CA A LYS A 1 55 ? -15.511 -11.077 -9.107 0.50 13.96 55 LYS B CA 1
ATOM 489 C CA B LYS A 1 55 ? -15.487 -11.059 -9.161 0.50 14.03 55 LYS B CA 1
ATOM 490 C C A LYS A 1 55 ? -16.419 -9.998 -9.698 0.50 13.79 55 LYS B C 1
ATOM 491 C C B LYS A 1 55 ? -16.422 -9.995 -9.702 0.50 13.85 55 LYS B C 1
ATOM 492 O O A LYS A 1 55 ? -16.696 -8.998 -9.032 0.50 14.74 55 LYS B O 1
ATOM 493 O O B LYS A 1 55 ? -16.716 -9.010 -9.019 0.50 14.82 55 LYS B O 1
ATOM 504 N N . VAL A 1 56 ? -16.914 -10.223 -10.912 1.00 13.61 56 VAL B N 1
ATOM 505 C CA . VAL A 1 56 ? -17.801 -9.278 -11.591 1.00 13.78 56 VAL B CA 1
ATOM 506 C C . VAL A 1 56 ? -18.940 -10.021 -12.278 1.00 14.10 56 VAL B C 1
ATOM 507 O O . VAL A 1 56 ? -18.909 -11.246 -12.420 1.00 14.48 56 VAL B O 1
ATOM 511 N N . ARG A 1 57 ? -19.964 -9.270 -12.658 1.00 14.05 57 ARG B N 1
ATOM 512 C CA . ARG A 1 57 ? -21.090 -9.799 -13.425 1.00 14.64 57 ARG B CA 1
ATOM 513 C C . ARG A 1 57 ? -20.959 -9.339 -14.855 1.00 14.46 57 ARG B C 1
ATOM 514 O O . ARG A 1 57 ? -20.792 -8.154 -15.100 1.00 15.06 57 ARG B O 1
ATOM 522 N N . GLN A 1 58 ? -21.036 -10.263 -15.797 1.00 14.91 58 GLN B N 1
ATOM 523 C CA . GLN A 1 58 ? -20.924 -9.934 -17.207 1.00 15.73 58 GLN B CA 1
ATOM 524 C C . GLN A 1 58 ? -22.285 -9.833 -17.893 1.00 16.74 58 GLN B C 1
ATOM 525 O O . GLN A 1 58 ? -23.003 -10.818 -17.963 1.00 17.00 58 GLN B O 1
ATOM 531 N N . TYR A 1 59 ? -22.587 -8.642 -18.409 1.00 16.53 59 TYR B N 1
ATOM 532 C CA . TYR A 1 59 ? -23.791 -8.346 -19.169 1.00 16.60 59 TYR B CA 1
ATOM 533 C C . TYR A 1 59 ? -23.423 -8.194 -20.639 1.00 17.93 59 TYR B C 1
ATOM 534 O O . TYR A 1 59 ? -22.418 -7.575 -20.966 1.00 18.87 59 TYR B O 1
ATOM 543 N N . ASP A 1 60 ? -24.238 -8.716 -21.529 1.00 19.66 60 ASP B N 1
ATOM 544 C CA . ASP A 1 60 ? -23.913 -8.653 -22.947 1.00 21.68 60 ASP B CA 1
ATOM 545 C C . ASP A 1 60 ? -24.805 -7.660 -23.711 1.00 21.21 60 ASP B C 1
ATOM 546 O O . ASP A 1 60 ? -25.949 -7.412 -23.339 1.00 20.71 60 ASP B O 1
ATOM 551 N N A GLN A 1 61 ? -24.249 -7.069 -24.763 0.50 21.79 61 GLN B N 1
ATOM 552 N N B GLN A 1 61 ? -24.249 -7.088 -24.776 0.50 21.64 61 GLN B N 1
ATOM 553 C CA A GLN A 1 61 ? -25.018 -6.207 -25.661 0.50 22.31 61 GLN B CA 1
ATOM 554 C CA B GLN A 1 61 ? -24.987 -6.189 -25.673 0.50 21.99 61 GLN B CA 1
ATOM 555 C C A GLN A 1 61 ? -25.740 -5.072 -24.934 0.50 20.41 61 GLN B C 1
ATOM 556 C C B GLN A 1 61 ? -25.732 -5.075 -24.937 0.50 20.24 61 GLN B C 1
ATOM 557 O O A GLN A 1 61 ? -26.915 -4.803 -25.184 0.50 21.44 61 GLN B O 1
ATOM 558 O O B GLN A 1 61 ? -26.911 -4.823 -25.183 0.50 21.29 61 GLN B O 1
ATOM 569 N N . ILE A 1 62 ? -25.007 -4.407 -24.046 1.00 18.74 62 ILE B N 1
ATOM 570 C CA . ILE A 1 62 ? -25.505 -3.254 -23.321 1.00 18.30 62 ILE B CA 1
ATOM 571 C C . ILE A 1 62 ? -25.114 -1.979 -24.086 1.00 18.36 62 ILE B C 1
ATOM 572 O O . ILE A 1 62 ? -23.927 -1.772 -24.365 1.00 17.70 62 ILE B O 1
ATOM 577 N N . PRO A 1 63 ? -26.110 -1.141 -24.473 1.00 18.75 63 PRO B N 1
ATOM 578 C CA . PRO A 1 63 ? -25.736 0.135 -25.104 1.00 19.55 63 PRO B CA 1
ATOM 579 C C . PRO A 1 63 ? -25.089 1.076 -24.103 1.00 19.90 63 PRO B C 1
ATOM 580 O O . PRO A 1 63 ? -25.514 1.157 -22.954 1.00 20.39 63 PRO B O 1
ATOM 584 N N A ILE A 1 64 ? -24.096 1.814 -24.569 0.50 22.87 64 ILE B N 1
ATOM 585 N N B ILE A 1 64 ? -24.012 1.739 -24.513 0.50 22.90 64 ILE B N 1
ATOM 586 C CA A ILE A 1 64 ? -23.378 2.742 -23.732 0.50 22.16 64 ILE B CA 1
ATOM 587 C CA B ILE A 1 64 ? -23.364 2.753 -23.682 0.50 22.23 64 ILE B CA 1
ATOM 588 C C A ILE A 1 64 ? -22.858 3.872 -24.609 0.50 21.12 64 ILE B C 1
ATOM 589 C C B ILE A 1 64 ? -22.827 3.869 -24.575 0.50 21.14 64 ILE B C 1
ATOM 590 O O A ILE A 1 64 ? -22.241 3.612 -25.632 0.50 22.39 64 ILE B O 1
ATOM 591 O O B ILE A 1 64 ? -22.157 3.598 -25.561 0.50 22.26 64 ILE B O 1
ATOM 600 N N . GLU A 1 65 ? -23.114 5.117 -24.223 1.00 20.36 65 GLU B N 1
ATOM 601 C CA . GLU A 1 65 ? -22.614 6.243 -24.996 1.00 20.76 65 GLU B CA 1
ATOM 602 C C . GLU A 1 65 ? -21.416 6.827 -24.271 1.00 20.14 65 GLU B C 1
ATOM 603 O O . GLU A 1 65 ? -21.466 6.977 -23.066 1.00 20.51 65 GLU B O 1
ATOM 609 N N . ILE A 1 66 ? -20.341 7.087 -25.010 1.00 18.71 66 ILE B N 1
ATOM 610 C CA . ILE A 1 66 ? -19.088 7.560 -24.432 1.00 19.41 66 ILE B CA 1
ATOM 611 C C . ILE A 1 66 ? -18.796 8.889 -25.103 1.00 20.13 66 ILE B C 1
ATOM 612 O O . ILE A 1 66 ? -18.493 8.930 -26.303 1.00 19.49 66 ILE B O 1
ATOM 617 N N A CYS A 1 67 ? -18.858 9.986 -24.348 0.50 22.17 67 CYS B N 1
ATOM 618 N N B CYS A 1 67 ? -18.919 9.966 -24.329 0.50 21.77 67 CYS B N 1
ATOM 619 C CA A CYS A 1 67 ? -18.666 11.340 -24.917 0.50 24.26 67 CYS B CA 1
ATOM 620 C CA B CYS A 1 67 ? -18.641 11.302 -24.834 0.50 23.66 67 CYS B CA 1
ATOM 621 C C A CYS A 1 67 ? -19.471 11.599 -26.158 0.50 24.27 67 CYS B C 1
ATOM 622 C C B CYS A 1 67 ? -19.430 11.548 -26.133 0.50 23.80 67 CYS B C 1
ATOM 623 O O A CYS A 1 67 ? -18.954 12.165 -27.119 0.50 25.42 67 CYS B O 1
ATOM 624 O O B CYS A 1 67 ? -18.858 12.036 -27.104 0.50 24.61 67 CYS B O 1
ATOM 629 N N . GLY A 1 68 ? -20.718 11.165 -26.159 1.00 24.00 68 GLY B N 1
ATOM 630 C CA . GLY A 1 68 ? -21.583 11.356 -27.319 1.00 25.28 68 GLY B CA 1
ATOM 631 C C . GLY A 1 68 ? -21.470 10.326 -28.438 1.00 23.59 68 GLY B C 1
ATOM 632 O O . GLY A 1 68 ? -22.225 10.397 -29.401 1.00 26.33 68 GLY B O 1
ATOM 633 N N . HIS A 1 69 ? -20.553 9.370 -28.313 1.00 20.56 69 HIS B N 1
ATOM 634 C CA . HIS A 1 69 ? -20.344 8.320 -29.306 1.00 20.00 69 HIS B CA 1
ATOM 635 C C . HIS A 1 69 ? -21.014 7.036 -28.853 1.00 19.06 69 HIS B C 1
ATOM 636 O O . HIS A 1 69 ? -20.703 6.536 -27.780 1.00 19.47 69 HIS B O 1
ATOM 643 N N . LYS A 1 70 ? -21.935 6.513 -29.657 1.00 20.85 70 LYS B N 1
ATOM 644 C CA . LYS A 1 70 ? -22.678 5.311 -29.289 1.00 19.46 70 LYS B CA 1
ATOM 645 C C . LYS A 1 70 ? -21.840 4.060 -29.405 1.00 18.57 70 LYS B C 1
ATOM 646 O O . LYS A 1 70 ? -21.042 3.907 -30.335 1.00 19.07 70 LYS B O 1
ATOM 652 N N . VAL A 1 71 ? -22.011 3.179 -28.428 1.00 17.89 71 VAL B N 1
ATOM 653 C CA . VAL A 1 71 ? -21.344 1.881 -28.432 1.00 17.25 71 VAL B CA 1
ATOM 654 C C . VAL A 1 71 ? -22.318 0.876 -27.856 1.00 16.80 71 VAL B C 1
ATOM 655 O O . VAL A 1 71 ? -23.341 1.232 -27.275 1.00 17.20 71 VAL B O 1
ATOM 657 N N . ILE A 1 72 ? -21.999 -0.390 -28.049 1.00 16.29 72 ILE B N 1
ATOM 658 C CA . ILE A 1 72 ? -22.825 -1.448 -27.506 1.00 16.41 72 ILE B CA 1
ATOM 659 C C . ILE A 1 72 ? -21.993 -2.697 -27.421 1.00 16.06 72 ILE B C 1
ATOM 660 O O . ILE A 1 72 ? -21.412 -3.145 -28.404 1.00 16.66 72 ILE B O 1
ATOM 665 N N . GLY A 1 73 ? -21.944 -3.281 -26.237 1.00 15.76 73 GLY B N 1
ATOM 666 C CA . GLY A 1 73 ? -21.182 -4.493 -26.081 1.00 16.21 73 GLY B CA 1
ATOM 667 C C . GLY A 1 73 ? -21.213 -5.002 -24.674 1.00 15.73 73 GLY B C 1
ATOM 668 O O . GLY A 1 73 ? -22.139 -4.715 -23.906 1.00 16.43 73 GLY B O 1
ATOM 669 N N . THR A 1 74 ? -20.190 -5.771 -24.351 1.00 15.81 74 THR B N 1
ATOM 670 C CA . THR A 1 74 ? -20.137 -6.428 -23.058 1.00 16.01 74 THR B CA 1
ATOM 671 C C . THR A 1 74 ? -19.722 -5.431 -21.993 1.00 15.29 74 THR B C 1
ATOM 672 O O . THR A 1 74 ? -18.762 -4.680 -22.159 1.00 14.94 74 THR B O 1
ATOM 676 N N . VAL A 1 75 ? -20.483 -5.427 -20.911 1.00 15.22 75 VAL B N 1
ATOM 677 C CA . VAL A 1 75 ? -20.233 -4.555 -19.780 1.00 15.38 75 VAL B CA 1
ATOM 678 C C . VAL A 1 75 ? -20.177 -5.416 -18.537 1.00 15.30 75 VAL B C 1
ATOM 679 O O . VAL A 1 75 ? -21.101 -6.172 -18.257 1.00 15.71 75 VAL B O 1
ATOM 683 N N . LEU A 1 76 ? -19.078 -5.286 -17.812 1.00 14.30 76 LEU B N 1
ATOM 684 C CA . LEU A 1 76 ? -18.896 -5.954 -16.532 1.00 14.05 76 LEU B CA 1
ATOM 685 C C . LEU A 1 76 ? -19.275 -5.011 -15.404 1.00 14.16 76 LEU B C 1
ATOM 686 O O . LEU A 1 76 ? -19.101 -3.785 -15.517 1.00 14.59 76 LEU B O 1
ATOM 691 N N . VAL A 1 77 ? -19.796 -5.570 -14.310 1.00 14.22 77 VAL B N 1
ATOM 692 C CA . VAL A 1 77 ? -20.195 -4.779 -13.165 1.00 14.43 77 VAL B CA 1
ATOM 693 C C . VAL A 1 77 ? -19.669 -5.442 -11.916 1.00 14.67 77 VAL B C 1
ATOM 694 O O . VAL A 1 77 ? -19.844 -6.638 -11.701 1.00 15.18 77 VAL B O 1
ATOM 698 N N . GLY A 1 78 ? -19.051 -4.652 -11.052 1.00 14.75 78 GLY B N 1
ATOM 699 C CA . GLY A 1 78 ? -18.541 -5.189 -9.812 1.00 15.44 78 GLY B CA 1
ATOM 700 C C . GLY A 1 78 ? -17.785 -4.144 -9.039 1.00 15.76 78 GLY B C 1
ATOM 701 O O . GLY A 1 78 ? -17.843 -2.958 -9.360 1.00 15.95 78 GLY B O 1
ATOM 702 N N . PRO A 1 79 ? -17.054 -4.577 -8.005 1.00 16.45 79 PRO B N 1
ATOM 703 C CA . PRO A 1 79 ? -16.425 -3.642 -7.058 1.00 17.71 79 PRO B CA 1
ATOM 704 C C . PRO A 1 79 ? -15.101 -3.054 -7.576 1.00 18.20 79 PRO B C 1
ATOM 705 O O . PRO A 1 79 ? -14.069 -3.094 -6.910 1.00 19.91 79 PRO B O 1
ATOM 709 N N . THR A 1 80 ? -15.142 -2.522 -8.781 1.00 17.42 80 THR B N 1
ATOM 710 C CA . THR A 1 80 ? -14.051 -1.688 -9.261 1.00 17.92 80 THR B CA 1
ATOM 711 C C . THR A 1 80 ? -14.111 -0.336 -8.516 1.00 19.17 80 THR B C 1
ATOM 712 O O . THR A 1 80 ? -15.188 0.189 -8.247 1.00 20.02 80 THR B O 1
ATOM 716 N N . PRO A 1 81 ? -12.949 0.257 -8.220 1.00 20.91 81 PRO B N 1
ATOM 717 C CA . PRO A 1 81 ? -12.992 1.581 -7.592 1.00 22.41 81 PRO B CA 1
ATOM 718 C C . PRO A 1 81 ? -13.341 2.737 -8.530 1.00 22.22 81 PRO B C 1
ATOM 719 O O . PRO A 1 81 ? -13.594 3.846 -8.069 1.00 23.87 81 PRO B O 1
ATOM 723 N N . VAL A 1 82 ? -13.351 2.490 -9.833 1.00 19.11 82 VAL B N 1
ATOM 724 C CA . VAL A 1 82 ? -13.711 3.531 -10.784 1.00 18.32 82 VAL B CA 1
ATOM 725 C C . VAL A 1 82 ? -14.290 2.881 -12.023 1.00 16.13 82 VAL B C 1
ATOM 726 O O . VAL A 1 82 ? -13.896 1.771 -12.401 1.00 15.77 82 VAL B O 1
ATOM 730 N N . ASN A 1 83 ? -15.236 3.566 -12.665 1.00 15.77 83 ASN B N 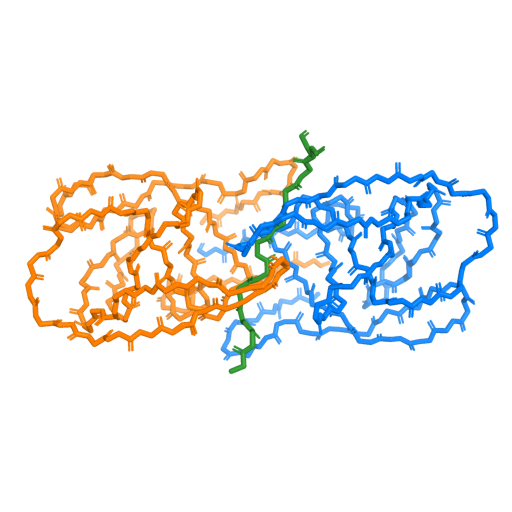1
ATOM 731 C CA . ASN A 1 83 ? -15.800 3.072 -13.901 1.00 14.69 83 ASN B CA 1
ATOM 732 C C . ASN A 1 83 ? -14.691 3.108 -14.954 1.00 13.88 83 ASN B C 1
ATOM 733 O O . ASN A 1 83 ? -13.988 4.119 -15.096 1.00 14.11 83 ASN B O 1
ATOM 738 N N . ILE A 1 84 ? -14.548 2.003 -15.682 1.00 13.15 84 ILE B N 1
ATOM 739 C CA . ILE A 1 84 ? -13.469 1.819 -16.645 1.00 12.96 84 ILE B CA 1
ATOM 740 C C . ILE A 1 84 ? -14.032 1.462 -18.007 1.00 12.51 84 ILE B C 1
ATOM 741 O O . ILE A 1 84 ? -14.773 0.494 -18.127 1.00 12.72 84 ILE B O 1
ATOM 746 N N . ILE A 1 85 ? -13.664 2.246 -19.010 1.00 12.02 85 ILE B N 1
ATOM 747 C CA . ILE A 1 85 ? -13.950 1.901 -20.416 1.00 12.21 85 ILE B CA 1
ATOM 748 C C . ILE A 1 85 ? -12.711 1.235 -20.958 1.00 11.74 85 ILE B C 1
ATOM 749 O O . ILE A 1 85 ? -11.638 1.844 -21.034 1.00 12.57 85 ILE B O 1
ATOM 754 N N . GLY A 1 86 ? -12.880 -0.020 -21.382 1.00 11.43 86 GLY B N 1
ATOM 755 C CA . GLY A 1 86 ? -11.798 -0.811 -21.926 1.00 11.60 86 GLY B CA 1
ATOM 756 C C . GLY A 1 86 ? -11.837 -0.863 -23.438 1.00 11.66 86 GLY B C 1
ATOM 757 O O . GLY A 1 86 ? -12.705 -0.269 -24.067 1.00 11.96 86 GLY B O 1
ATOM 758 N N . ARG A 1 87 ? -10.887 -1.609 -23.995 1.00 11.64 87 ARG B N 1
ATOM 759 C CA . ARG A 1 87 ? -10.662 -1.628 -25.441 1.00 11.73 87 ARG B C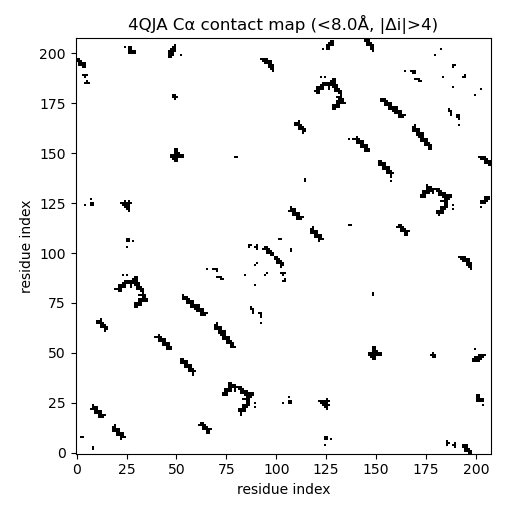A 1
ATOM 760 C C . ARG A 1 87 ? -11.873 -2.162 -26.212 1.00 12.12 87 ARG B C 1
ATOM 761 O O . ARG A 1 87 ? -12.115 -1.786 -27.364 1.00 13.01 87 ARG B O 1
ATOM 769 N N . ASN A 1 88 ? -12.654 -3.036 -25.601 1.00 13.31 88 ASN B N 1
ATOM 770 C CA . ASN A 1 88 ? -13.846 -3.545 -26.305 1.00 13.61 88 ASN B CA 1
ATOM 771 C C . ASN A 1 88 ? -14.781 -2.453 -26.765 1.00 13.95 88 ASN B C 1
ATOM 772 O O . ASN A 1 88 ? -15.419 -2.594 -27.814 1.00 15.18 88 ASN B O 1
ATOM 777 N N . LEU A 1 89 ? -14.893 -1.368 -25.992 1.00 13.83 89 LEU B N 1
ATOM 778 C CA . LEU A 1 89 ? -15.689 -0.210 -26.394 1.00 14.33 89 LEU B CA 1
ATOM 779 C C . LEU A 1 89 ? -14.856 0.937 -26.985 1.00 14.19 89 LEU B C 1
ATOM 780 O O . LEU A 1 89 ? -15.340 1.658 -27.856 1.00 14.38 89 LEU B O 1
ATOM 785 N N . LEU A 1 90 ? -13.611 1.088 -26.563 1.00 13.79 90 LEU B N 1
ATOM 786 C CA . LEU A 1 90 ? -12.753 2.122 -27.178 1.00 13.93 90 LEU B CA 1
ATOM 787 C C . LEU A 1 90 ? -12.624 1.929 -28.689 1.00 14.52 90 LEU B C 1
ATOM 788 O O . LEU A 1 90 ? -12.615 2.900 -29.446 1.00 15.09 90 LEU B O 1
ATOM 793 N N . THR A 1 91 ? -12.539 0.682 -29.148 1.00 14.50 91 THR B N 1
ATOM 794 C CA . THR A 1 91 ? -12.447 0.422 -30.572 1.00 15.79 91 THR B CA 1
ATOM 795 C C . THR A 1 91 ? -13.723 0.847 -31.294 1.00 16.26 91 THR B C 1
ATOM 796 O O . THR A 1 91 ? -13.667 1.352 -32.432 1.00 17.42 91 THR B O 1
ATOM 800 N N . GLN A 1 92 ? -14.871 0.668 -30.661 1.00 15.78 92 GLN B N 1
ATOM 801 C CA . GLN A 1 92 ? -16.149 1.005 -31.282 1.00 17.06 92 GLN B CA 1
ATOM 802 C C . GLN A 1 92 ? -16.323 2.492 -31.530 1.00 17.63 92 GLN B C 1
ATOM 803 O O . GLN A 1 92 ? -17.000 2.887 -32.472 1.00 18.53 92 GLN B O 1
ATOM 809 N N . ILE A 1 93 ? -15.734 3.316 -30.671 1.00 17.30 93 ILE B N 1
ATOM 810 C CA . ILE A 1 93 ? -15.812 4.771 -30.839 1.00 18.32 93 ILE B CA 1
ATOM 811 C C . ILE A 1 93 ? -14.613 5.334 -31.600 1.00 18.55 93 ILE B C 1
ATOM 812 O O . ILE A 1 93 ? -14.494 6.550 -31.747 1.00 19.63 93 ILE B O 1
ATOM 817 N N . GLY A 1 94 ? -13.753 4.464 -32.127 1.00 18.58 94 GLY B N 1
ATOM 818 C CA . GLY A 1 94 ? -12.676 4.886 -33.013 1.00 19.66 94 GLY B CA 1
ATOM 819 C C . GLY A 1 94 ? -11.539 5.560 -32.286 1.00 19.30 94 GLY B C 1
ATOM 820 O O . GLY A 1 94 ? -10.886 6.436 -32.819 1.00 19.92 94 GLY B O 1
ATOM 821 N N . CYS A 1 95 ? -11.306 5.145 -31.045 1.00 16.86 95 CYS B N 1
ATOM 822 C CA . CYS A 1 95 ? -10.273 5.747 -30.222 1.00 16.20 95 CYS B CA 1
ATOM 823 C C . CYS A 1 95 ? -8.895 5.177 -30.543 1.00 15.81 95 CYS B C 1
ATOM 824 O O . CYS A 1 95 ? -8.719 3.964 -30.675 1.00 17.16 95 CYS B O 1
ATOM 827 N N . THR A 1 96 ? -7.912 6.073 -30.671 1.00 15.00 96 THR B N 1
ATOM 828 C CA . THR A 1 96 ? -6.539 5.704 -30.909 1.00 14.68 96 THR B CA 1
ATOM 829 C C . THR A 1 96 ? -5.619 6.387 -29.911 1.00 13.63 96 THR B C 1
ATOM 830 O O . THR A 1 96 ? -6.000 7.381 -29.312 1.00 14.14 96 THR B O 1
ATOM 834 N N . LEU A 1 97 ? -4.436 5.813 -29.746 1.00 13.86 97 LEU B N 1
ATOM 835 C CA . LEU A 1 97 ? -3.313 6.485 -29.109 1.00 13.87 97 LEU B CA 1
ATOM 836 C C . LEU A 1 97 ? -2.452 7.113 -30.188 1.00 14.21 97 LEU B C 1
ATOM 837 O O . LEU A 1 97 ? -2.219 6.498 -31.233 1.00 14.84 97 LEU B O 1
ATOM 842 N N . ASN A 1 98 ? -1.929 8.303 -29.924 1.00 14.23 98 ASN B N 1
ATOM 843 C CA . ASN A 1 98 ? -1.158 9.032 -30.913 1.00 15.69 98 ASN B CA 1
ATOM 844 C C . ASN A 1 98 ? 0.019 9.733 -30.280 1.00 16.09 98 ASN B C 1
ATOM 845 O O . ASN A 1 98 ? -0.147 10.452 -29.288 1.00 16.42 98 ASN B O 1
ATOM 850 N N . PHE A 1 99 ? 1.205 9.522 -30.844 1.00 17.63 99 PHE B N 1
ATOM 851 C CA . PHE A 1 99 ? 2.376 10.259 -30.412 1.00 19.06 99 PHE B CA 1
ATOM 852 C C . PHE A 1 99 ? 3.387 10.319 -31.531 1.00 21.09 99 PHE B C 1
ATOM 853 O O . PHE A 1 99 ? 4.492 10.858 -31.359 1.00 23.29 99 PHE B O 1
ATOM 862 N N . PRO B 1 1 ? 3.494 7.451 -33.841 1.00 24.01 1 PRO A N 1
ATOM 863 C CA . PRO B 1 1 ? 2.546 6.653 -34.586 1.00 22.57 1 PRO A CA 1
ATOM 864 C C . PRO B 1 1 ? 1.127 6.823 -34.075 1.00 20.11 1 PRO A C 1
ATOM 865 O O . PRO B 1 1 ? 0.915 7.422 -33.026 1.00 19.80 1 PRO A O 1
ATOM 869 N N . GLN B 1 2 ? 0.186 6.292 -34.845 1.00 18.98 2 GLN A N 1
ATOM 870 C CA . GLN B 1 2 ? -1.214 6.151 -34.453 1.00 17.41 2 GLN A CA 1
ATOM 871 C C . GLN B 1 2 ? -1.447 4.677 -34.190 1.00 17.32 2 GLN A C 1
ATOM 872 O O . GLN B 1 2 ? -1.144 3.813 -35.026 1.00 18.27 2 GLN A O 1
ATOM 878 N N . ILE B 1 3 ? -1.970 4.380 -33.005 1.00 15.90 3 ILE A N 1
ATOM 879 C CA . ILE B 1 3 ? -2.121 2.989 -32.552 1.00 15.95 3 ILE A CA 1
ATOM 880 C C . ILE B 1 3 ? -3.596 2.748 -32.271 1.00 15.22 3 ILE A C 1
ATOM 881 O O . ILE B 1 3 ? -4.203 3.422 -31.439 1.00 14.41 3 ILE A O 1
ATOM 886 N N . THR B 1 4 ? -4.185 1.791 -32.979 1.00 15.37 4 THR A N 1
ATOM 887 C CA . THR B 1 4 ? -5.563 1.401 -32.726 1.00 15.68 4 THR A CA 1
ATOM 888 C C . THR B 1 4 ? -5.588 0.375 -31.609 1.00 15.38 4 THR A C 1
ATOM 889 O O . THR B 1 4 ? -4.541 -0.086 -31.155 1.00 15.97 4 THR A O 1
ATOM 893 N N . LEU B 1 5 ? -6.786 0.015 -31.169 1.00 14.77 5 LEU A N 1
ATOM 894 C CA . LEU B 1 5 ? -6.924 -0.707 -29.894 1.00 14.62 5 LEU A CA 1
ATOM 895 C C . LEU B 1 5 ? -7.612 -2.058 -30.014 1.00 15.60 5 LEU A C 1
ATOM 896 O O . LEU B 1 5 ? -8.097 -2.600 -29.024 1.00 15.18 5 LEU A O 1
ATOM 901 N N . TRP B 1 6 ? -7.618 -2.625 -31.224 1.00 16.56 6 TRP A N 1
ATOM 902 C CA . TRP B 1 6 ? -8.144 -3.969 -31.405 1.00 18.53 6 TRP A CA 1
ATOM 903 C C . TRP B 1 6 ? -7.244 -4.995 -30.719 1.00 18.95 6 TRP A C 1
ATOM 904 O O . TRP B 1 6 ? -7.716 -6.057 -30.316 1.00 20.13 6 TRP A O 1
ATOM 915 N N . LYS B 1 7 ? -5.966 -4.673 -30.544 1.00 20.36 7 LYS A N 1
ATOM 916 C CA . LYS B 1 7 ? -5.048 -5.521 -29.775 1.00 19.91 7 LYS A CA 1
ATOM 917 C C . LYS B 1 7 ? -4.487 -4.691 -28.655 1.00 17.83 7 LYS A C 1
ATOM 918 O O . LYS B 1 7 ? -4.626 -3.472 -28.673 1.00 17.16 7 LYS A O 1
ATOM 924 N N . ARG B 1 8 ? -3.879 -5.354 -27.673 1.00 17.01 8 ARG A N 1
ATOM 925 C CA . ARG B 1 8 ? -3.211 -4.618 -26.598 1.00 16.06 8 ARG A CA 1
ATOM 926 C C . ARG B 1 8 ? -2.122 -3.725 -27.198 1.00 16.14 8 ARG A C 1
ATOM 927 O O . ARG B 1 8 ? -1.388 -4.166 -28.061 1.00 16.63 8 ARG A O 1
ATOM 935 N N . PRO B 1 9 ? -2.022 -2.471 -26.724 1.00 15.60 9 PRO A N 1
ATOM 936 C CA . PRO B 1 9 ? -1.023 -1.559 -27.309 1.00 15.79 9 PRO A CA 1
ATOM 937 C C . PRO B 1 9 ? 0.362 -1.766 -26.708 1.00 15.74 9 PRO A C 1
ATOM 938 O O . PRO B 1 9 ? 0.837 -1.010 -25.847 1.00 14.72 9 PRO A O 1
ATOM 942 N N . LEU B 1 10 ? 0.988 -2.829 -27.158 1.00 16.78 10 LEU A N 1
ATOM 943 C CA . LEU B 1 10 ? 2.304 -3.240 -26.687 1.00 17.54 10 LEU A CA 1
ATOM 944 C C . LEU B 1 10 ? 3.383 -2.632 -27.556 1.00 17.92 10 LEU A C 1
ATOM 945 O O . LEU B 1 10 ? 3.270 -2.646 -28.792 1.00 19.67 10 LEU A O 1
ATOM 950 N N . VAL B 1 11 ? 4.428 -2.123 -26.910 1.00 17.39 11 VAL A N 1
ATOM 951 C CA . VAL B 1 11 ? 5.597 -1.585 -27.630 1.00 18.28 11 VAL A CA 1
ATOM 952 C C . VAL B 1 11 ? 6.894 -2.020 -26.971 1.00 18.30 11 VAL A C 1
ATOM 953 O O . VAL B 1 11 ? 6.910 -2.458 -25.829 1.00 17.58 11 VAL A O 1
ATOM 957 N N . THR B 1 12 ? 8.001 -1.888 -27.693 1.00 16.48 12 THR A N 1
ATOM 958 C CA . THR B 1 12 ? 9.302 -2.170 -27.133 1.00 17.30 12 THR A CA 1
ATOM 959 C C . THR B 1 12 ? 9.846 -0.941 -26.404 1.00 17.29 12 THR A C 1
ATOM 960 O O . THR B 1 12 ? 9.748 0.187 -26.890 1.00 18.10 12 THR A O 1
ATOM 964 N N . ILE B 1 13 ? 10.426 -1.173 -25.244 1.00 17.44 13 ILE A N 1
ATOM 965 C CA . ILE B 1 13 ? 11.137 -0.138 -24.520 1.00 17.94 13 ILE A CA 1
ATOM 966 C C . ILE B 1 13 ? 12.595 -0.558 -24.273 1.00 18.41 13 ILE A C 1
ATOM 967 O O . ILE B 1 13 ? 12.905 -1.756 -24.345 1.00 18.59 13 ILE A O 1
ATOM 972 N N A ARG B 1 14 ? 13.472 0.412 -24.007 0.50 19.07 14 ARG A N 1
ATOM 973 N N B ARG B 1 14 ? 13.472 0.413 -24.010 0.50 19.26 14 ARG A N 1
ATOM 974 C CA A ARG B 1 14 ? 14.828 0.132 -23.511 0.50 19.83 14 ARG A CA 1
ATOM 975 C CA B ARG B 1 14 ? 14.827 0.140 -23.503 0.50 20.17 14 ARG A CA 1
ATOM 976 C C A ARG B 1 14 ? 15.029 0.852 -22.189 0.50 19.44 14 ARG A C 1
ATOM 977 C C B ARG B 1 14 ? 15.015 0.850 -22.180 0.50 19.62 14 ARG A C 1
ATOM 978 O O A ARG B 1 14 ? 14.725 2.038 -22.083 0.50 19.57 14 ARG A O 1
ATOM 979 O O B ARG B 1 14 ? 14.700 2.032 -22.068 0.50 19.73 14 ARG A O 1
ATOM 994 N N . ILE B 1 15 ? 15.540 0.135 -21.191 1.00 18.81 15 ILE A N 1
ATOM 995 C CA . ILE B 1 15 ? 15.709 0.682 -19.847 1.00 19.46 15 ILE A CA 1
ATOM 996 C C . ILE B 1 15 ? 16.863 -0.031 -19.198 1.00 20.05 15 ILE A C 1
ATOM 997 O O . ILE B 1 15 ? 16.958 -1.251 -19.288 1.00 20.55 15 ILE A O 1
ATOM 1002 N N . GLY B 1 16 ? 17.763 0.739 -18.587 1.00 20.52 16 GLY A N 1
ATOM 1003 C CA . GLY B 1 16 ? 18.953 0.156 -17.978 1.00 21.08 16 GLY A CA 1
ATOM 1004 C C . GLY B 1 16 ? 19.783 -0.636 -18.961 1.00 22.20 16 GLY A C 1
ATOM 1005 O O . GLY B 1 16 ? 20.519 -1.542 -18.561 1.00 23.01 16 GLY A O 1
ATOM 1006 N N . GLY B 1 17 ? 19.658 -0.315 -20.248 1.00 21.98 17 GLY A N 1
ATOM 1007 C CA . GLY B 1 17 ? 20.393 -1.017 -21.298 1.00 23.60 17 GLY A CA 1
ATOM 1008 C C . GLY B 1 17 ? 19.715 -2.235 -21.883 1.00 23.90 17 GLY A C 1
ATOM 1009 O O . GLY B 1 17 ? 20.204 -2.796 -22.848 1.00 25.01 17 GLY A O 1
ATOM 1010 N N . GLN B 1 18 ? 18.580 -2.634 -21.309 1.00 22.40 18 GLN A N 1
ATOM 1011 C CA . GLN B 1 18 ? 17.866 -3.845 -21.703 1.00 22.53 18 GLN A CA 1
ATOM 1012 C C . GLN B 1 18 ? 16.567 -3.550 -22.429 1.00 21.34 18 GLN A C 1
ATOM 1013 O O . GLN B 1 18 ? 15.888 -2.573 -22.119 1.00 21.07 18 GLN A O 1
ATOM 1019 N N . LEU B 1 19 ? 16.213 -4.420 -23.373 1.00 22.95 19 LEU A N 1
ATOM 1020 C CA . LEU B 1 19 ? 14.935 -4.343 -24.063 1.00 22.15 19 LEU A CA 1
ATOM 1021 C C . LEU B 1 19 ? 13.835 -5.145 -23.398 1.00 21.36 19 LEU A C 1
ATOM 1022 O O . LEU B 1 19 ? 14.064 -6.261 -22.932 1.00 22.59 19 LEU A O 1
ATOM 1027 N N . LYS B 1 20 ? 12.629 -4.582 -23.420 1.00 20.15 20 LYS A N 1
ATOM 1028 C CA . LYS B 1 20 ? 11.430 -5.217 -22.871 1.00 20.01 20 LYS A CA 1
ATOM 1029 C C . LYS B 1 20 ? 10.196 -4.797 -23.657 1.00 18.67 20 LYS A C 1
ATOM 1030 O O . LYS B 1 20 ? 10.227 -3.782 -24.369 1.00 19.27 20 LYS A O 1
ATOM 1036 N N A GLU B 1 21 ? 9.106 -5.538 -23.471 0.60 18.84 21 GLU A N 1
ATOM 1037 N N B GLU B 1 21 ? 9.111 -5.562 -23.509 0.40 18.77 21 GLU A N 1
ATOM 1038 C CA A GLU B 1 21 ? 7.810 -5.204 -24.045 0.60 18.46 21 GLU A CA 1
ATOM 1039 C CA B GLU B 1 21 ? 7.796 -5.204 -24.051 0.40 18.21 21 GLU A CA 1
ATOM 1040 C C A GLU B 1 21 ? 6.937 -4.603 -22.949 0.60 16.93 21 GLU A C 1
ATOM 1041 C C B GLU B 1 21 ? 6.958 -4.586 -22.944 0.40 16.83 21 GLU A C 1
ATOM 1042 O O A GLU B 1 21 ? 6.934 -5.100 -21.831 0.60 17.29 21 GLU A O 1
ATOM 1043 O O B GLU B 1 21 ? 6.987 -5.062 -21.8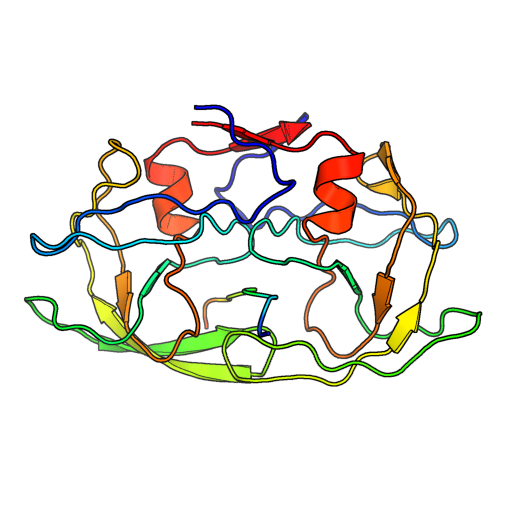16 0.40 17.23 21 GLU A O 1
ATOM 1054 N N . ALA B 1 22 ? 6.208 -3.538 -23.271 1.00 15.62 22 ALA A N 1
ATOM 1055 C CA . ALA B 1 22 ? 5.361 -2.874 -22.279 1.00 14.88 22 ALA A CA 1
ATOM 1056 C C . ALA B 1 22 ? 4.079 -2.357 -22.913 1.00 14.33 22 ALA A C 1
ATOM 1057 O O . ALA B 1 22 ? 4.022 -2.062 -24.096 1.00 15.07 22 ALA A O 1
ATOM 1059 N N . LEU B 1 23 ? 3.052 -2.221 -22.074 1.00 14.05 23 LEU A N 1
ATOM 1060 C CA . LEU B 1 23 ? 1.740 -1.820 -22.487 1.00 14.03 23 LEU A CA 1
ATOM 1061 C C . LEU B 1 23 ? 1.538 -0.307 -22.280 1.00 12.99 23 LEU A C 1
ATOM 1062 O O . LEU B 1 23 ? 1.711 0.181 -21.176 1.00 12.86 23 LEU A O 1
ATOM 1067 N N . LEU B 1 24 ? 1.148 0.408 -23.327 1.00 12.89 24 LEU A N 1
ATOM 1068 C CA . LEU B 1 24 ? 0.798 1.836 -23.210 1.00 13.29 24 LEU A CA 1
ATOM 1069 C C . LEU B 1 24 ? -0.555 1.988 -22.516 1.00 13.47 24 LEU A C 1
ATOM 1070 O O . LEU B 1 24 ? -1.576 1.623 -23.081 1.00 13.85 24 LEU A O 1
ATOM 1075 N N . ASN B 1 25 ? -0.540 2.485 -21.286 1.00 11.50 25 ASN A N 1
ATOM 1076 C CA . ASN B 1 25 ? -1.662 2.323 -20.367 1.00 11.07 25 ASN A CA 1
ATOM 1077 C C . ASN B 1 25 ? -2.214 3.631 -19.830 1.00 10.39 25 ASN A C 1
ATOM 1078 O O . ASN B 1 25 ? -1.727 4.181 -18.829 1.00 10.40 25 ASN A O 1
ATOM 1083 N N . THR B 1 26 ? -3.246 4.156 -20.480 1.00 10.34 26 THR A N 1
ATOM 1084 C CA . THR B 1 26 ? -3.852 5.396 -20.008 1.00 10.34 26 THR A CA 1
ATOM 1085 C C . THR B 1 26 ? -4.605 5.262 -18.705 1.00 10.46 26 THR A C 1
ATOM 1086 O O . THR B 1 26 ? -4.957 6.271 -18.110 1.00 10.93 26 THR A O 1
ATOM 1090 N N . GLY B 1 27 ? -4.805 4.023 -18.258 1.00 10.52 27 GLY A N 1
ATOM 1091 C CA . GLY B 1 27 ? -5.449 3.798 -16.951 1.00 10.66 27 GLY A CA 1
ATOM 1092 C C . GLY B 1 27 ? -4.499 3.736 -15.792 1.00 10.95 27 GLY A C 1
ATOM 1093 O O . GLY B 1 27 ? -4.933 3.406 -14.680 1.00 11.50 27 GLY A O 1
ATOM 1094 N N . ALA B 1 28 ? -3.220 4.007 -16.030 1.00 10.75 28 ALA A N 1
ATOM 1095 C CA . ALA B 1 28 ? -2.201 3.960 -14.996 1.00 11.21 28 ALA A CA 1
ATOM 1096 C C . ALA B 1 28 ? -1.622 5.340 -14.776 1.00 11.36 28 ALA A C 1
ATOM 1097 O O . ALA B 1 28 ? -1.203 6.001 -15.710 1.00 11.07 28 ALA A O 1
ATOM 1099 N N . ASP B 1 29 ? -1.601 5.782 -13.531 1.00 11.73 29 ASP A N 1
ATOM 1100 C CA . ASP B 1 29 ? -0.941 7.041 -13.190 1.00 12.30 29 ASP A CA 1
ATOM 1101 C C . ASP B 1 29 ? 0.557 6.942 -13.414 1.00 12.93 29 ASP A C 1
ATOM 1102 O O . ASP B 1 29 ? 1.202 7.919 -13.820 1.00 13.36 29 ASP A O 1
ATOM 1107 N N . ASP B 1 30 ? 1.101 5.779 -13.085 1.00 13.22 30 ASP A N 1
ATOM 1108 C CA . ASP B 1 30 ? 2.535 5.535 -13.007 1.00 14.60 30 ASP A CA 1
ATOM 1109 C C . ASP B 1 30 ? 2.980 4.418 -13.916 1.00 14.61 30 ASP A C 1
ATOM 1110 O O . ASP B 1 30 ? 2.171 3.676 -14.457 1.00 14.32 30 ASP A O 1
ATOM 1115 N N . THR B 1 31 ? 4.290 4.301 -14.059 1.00 13.52 31 THR A N 1
ATOM 1116 C CA . THR B 1 31 ? 4.901 3.264 -14.883 1.00 12.64 31 THR A CA 1
ATOM 1117 C C . THR B 1 31 ? 5.397 2.178 -13.927 1.00 13.09 31 THR A C 1
ATOM 1118 O O . THR B 1 31 ? 6.064 2.483 -12.939 1.00 14.06 31 THR A O 1
ATOM 1122 N N . VAL B 1 32 ? 5.020 0.939 -14.238 1.00 12.83 32 VAL A N 1
ATOM 1123 C CA . VAL B 1 32 ? 5.280 -0.194 -13.341 1.00 13.06 32 VAL A CA 1
ATOM 1124 C C . VAL B 1 32 ? 5.828 -1.339 -14.188 1.00 12.49 32 VAL A C 1
ATOM 1125 O O . VAL B 1 32 ? 5.178 -1.829 -15.100 1.00 13.27 32 VAL A O 1
ATOM 1129 N N . LEU B 1 33 ? 7.046 -1.763 -13.850 1.00 12.54 33 LEU A N 1
ATOM 1130 C CA . LEU B 1 33 ? 7.696 -2.854 -14.560 1.00 13.15 33 LEU A CA 1
ATOM 1131 C C . LEU B 1 33 ? 7.804 -4.060 -13.658 1.00 13.89 33 LEU A C 1
ATOM 1132 O O . LEU B 1 33 ? 7.885 -3.938 -12.432 1.00 14.39 33 LEU A O 1
ATOM 1137 N N . GLU B 1 34 ? 7.791 -5.213 -14.288 1.00 14.85 34 GLU A N 1
ATOM 1138 C CA . GLU B 1 34 ? 7.988 -6.486 -13.621 1.00 16.46 34 GLU A CA 1
ATOM 1139 C C . GLU B 1 34 ? 9.356 -6.501 -12.959 1.00 17.55 34 GLU A C 1
ATOM 1140 O O . GLU B 1 34 ? 10.261 -5.741 -13.352 1.00 17.12 34 GLU A O 1
ATOM 1146 N N A GLU B 1 35 ? 9.512 -7.370 -11.958 0.50 18.91 35 GLU A N 1
ATOM 1147 N N B GLU B 1 35 ? 9.499 -7.347 -11.939 0.50 19.42 35 GLU A N 1
ATOM 1148 C CA A GLU B 1 35 ? 10.736 -7.459 -11.179 0.50 21.09 35 GLU A CA 1
ATOM 1149 C CA B GLU B 1 35 ? 10.711 -7.411 -11.148 0.50 21.95 35 GLU A CA 1
ATOM 1150 C C A GLU B 1 35 ? 11.964 -7.427 -12.066 0.50 21.99 35 GLU A C 1
ATOM 1151 C C B GLU B 1 35 ? 11.958 -7.439 -12.031 0.50 22.52 35 GLU A C 1
ATOM 1152 O O A GLU B 1 35 ? 12.052 -8.166 -13.045 0.50 21.86 35 GLU A O 1
ATOM 1153 O O B GLU B 1 35 ? 12.043 -8.217 -12.980 0.50 22.34 35 GLU A O 1
ATOM 1164 N N . MET B 1 36 ? 12.904 -6.556 -11.714 1.00 19.82 36 MET A N 1
ATOM 1165 C CA . MET B 1 36 ? 14.141 -6.396 -12.466 1.00 20.42 36 MET A CA 1
ATOM 1166 C C . MET B 1 36 ? 15.080 -5.597 -11.576 1.00 21.52 36 MET A C 1
ATOM 1167 O O . MET B 1 36 ? 14.650 -4.973 -10.599 1.00 23.04 36 MET A O 1
ATOM 1172 N N . ASN B 1 37 ? 16.360 -5.613 -11.926 1.00 23.05 37 ASN A N 1
ATOM 1173 C CA . ASN B 1 37 ? 17.348 -4.788 -11.282 1.00 24.76 37 ASN A CA 1
ATOM 1174 C C . ASN B 1 37 ? 17.427 -3.435 -12.004 1.00 23.32 37 ASN A C 1
ATOM 1175 O O . ASN B 1 37 ? 17.400 -3.392 -13.223 1.00 23.59 37 ASN A O 1
ATOM 1180 N N . LEU B 1 38 ? 17.497 -2.334 -11.262 1.00 22.44 38 LEU A N 1
ATOM 1181 C CA . LEU B 1 38 ? 17.837 -1.037 -11.857 1.00 22.92 38 LEU A CA 1
ATOM 1182 C C . LEU B 1 38 ? 18.887 -0.388 -10.979 1.00 23.73 38 LEU A C 1
ATOM 1183 O O . LEU B 1 38 ? 18.862 -0.568 -9.766 1.00 24.67 38 LEU A O 1
ATOM 1188 N N . PRO B 1 39 ? 19.803 0.388 -11.576 1.00 25.40 39 PRO A N 1
ATOM 1189 C CA . PRO B 1 39 ? 20.809 1.018 -10.716 1.00 27.27 39 PRO A CA 1
ATOM 1190 C C . PRO B 1 39 ? 20.250 2.182 -9.896 1.00 27.98 39 PRO A C 1
ATOM 1191 O O . PRO B 1 39 ? 19.220 2.774 -10.247 1.00 28.87 39 PRO A O 1
ATOM 1195 N N . GLY B 1 40 ? 20.933 2.462 -8.793 1.00 29.80 40 GLY A N 1
ATOM 1196 C CA . GLY B 1 40 ? 20.660 3.634 -7.980 1.00 30.43 40 GLY A CA 1
ATOM 1197 C C . GLY B 1 40 ? 19.781 3.348 -6.785 1.00 29.10 40 GLY A C 1
ATOM 1198 O O . GLY B 1 40 ? 19.379 2.199 -6.528 1.00 29.16 40 GLY A O 1
ATOM 1199 N N . LYS B 1 41 ? 19.505 4.418 -6.046 1.00 29.34 41 LYS A N 1
ATOM 1200 C CA . LYS B 1 41 ? 18.668 4.379 -4.865 1.00 29.66 41 LYS A CA 1
ATOM 1201 C C . LYS B 1 41 ? 17.215 4.126 -5.255 1.00 28.32 41 LYS A C 1
ATOM 1202 O O . LYS B 1 41 ? 16.772 4.566 -6.311 1.00 28.46 41 LYS A O 1
ATOM 1204 N N . TRP B 1 42 ? 16.492 3.406 -4.405 1.00 27.54 42 TRP A N 1
ATOM 1205 C CA . TRP B 1 42 ? 15.051 3.246 -4.565 1.00 25.51 42 TRP A CA 1
ATOM 1206 C C . TRP B 1 42 ? 14.385 3.427 -3.219 1.00 25.46 42 TRP A C 1
ATOM 1207 O O . TRP B 1 42 ? 15.052 3.340 -2.176 1.00 27.07 42 TRP A O 1
ATOM 1218 N N . LYS B 1 43 ? 13.087 3.722 -3.264 1.00 24.22 43 LYS A N 1
ATOM 1219 C CA . LYS B 1 43 ? 12.271 3.920 -2.089 1.00 24.70 43 LYS A CA 1
ATOM 1220 C C . LYS B 1 43 ? 11.142 2.899 -2.125 1.00 22.46 43 LYS A C 1
ATOM 1221 O O . LYS B 1 43 ? 10.589 2.648 -3.190 1.00 21.04 43 LYS A O 1
ATOM 1223 N N . PRO B 1 44 ? 10.798 2.307 -0.969 1.00 22.40 44 PRO A N 1
ATOM 1224 C CA . PRO B 1 44 ? 9.606 1.442 -0.928 1.00 21.25 44 PRO A CA 1
ATOM 1225 C C . PRO B 1 44 ? 8.319 2.262 -1.062 1.00 20.00 44 PRO A C 1
ATOM 1226 O O . PRO B 1 44 ? 8.153 3.289 -0.385 1.00 20.72 44 PRO A O 1
ATOM 1230 N N . LYS B 1 45 ? 7.398 1.802 -1.910 1.00 18.42 45 LYS A N 1
ATOM 1231 C CA . LYS B 1 45 ? 6.111 2.487 -2.110 1.00 17.93 45 LYS A CA 1
ATOM 1232 C C . LYS B 1 45 ? 5.023 1.438 -2.212 1.00 16.33 45 LYS A C 1
ATOM 1233 O O . LYS B 1 45 ? 5.315 0.249 -2.377 1.00 16.17 45 LYS A O 1
ATOM 1235 N N . MET B 1 46 ? 3.777 1.874 -2.094 1.00 16.22 46 MET A N 1
ATOM 1236 C CA . MET B 1 46 ? 2.651 1.011 -2.421 1.00 15.29 46 MET A CA 1
ATOM 1237 C C . MET B 1 46 ? 1.804 1.684 -3.488 1.00 14.84 46 MET A C 1
ATOM 1238 O O . MET B 1 46 ? 1.790 2.902 -3.594 1.00 15.84 46 MET A O 1
ATOM 1243 N N . ILE B 1 47 ? 1.122 0.868 -4.293 1.00 14.06 47 ILE A N 1
ATOM 1244 C CA . ILE B 1 47 ? 0.209 1.367 -5.327 1.00 14.33 47 ILE A CA 1
ATOM 1245 C C . ILE B 1 47 ? -1.014 0.462 -5.381 1.00 13.99 47 ILE A C 1
ATOM 1246 O O . ILE B 1 47 ? -0.980 -0.687 -4.915 1.00 14.28 47 ILE A O 1
ATOM 1251 N N . GLY B 1 48 ? -2.095 0.983 -5.946 1.00 14.06 48 GLY A N 1
ATOM 1252 C CA . GLY B 1 48 ? -3.320 0.199 -6.070 1.00 14.40 48 GLY A CA 1
ATOM 1253 C C . GLY B 1 48 ? -3.633 -0.137 -7.505 1.00 14.34 48 GLY A C 1
ATOM 1254 O O . GLY B 1 48 ? -3.188 0.552 -8.446 1.00 14.60 48 GLY A O 1
ATOM 1255 N N . GLY B 1 49 ? -4.359 -1.231 -7.664 1.00 13.95 49 GLY A N 1
ATOM 1256 C CA . GLY B 1 49 ? -4.870 -1.667 -8.964 1.00 14.71 49 GLY A CA 1
ATOM 1257 C C . GLY B 1 49 ? -6.249 -2.232 -8.816 1.00 14.84 49 GLY A C 1
ATOM 1258 O O . GLY B 1 49 ? -6.917 -2.059 -7.790 1.00 15.63 49 GLY A O 1
ATOM 1259 N N . ILE B 1 50 ? -6.689 -2.938 -9.848 1.00 14.78 50 ILE A N 1
ATOM 1260 C CA . ILE B 1 50 ? -8.038 -3.435 -9.891 1.00 15.79 50 ILE A CA 1
ATOM 1261 C C . ILE B 1 50 ? -8.292 -4.428 -8.779 1.00 15.33 50 ILE A C 1
ATOM 1262 O O . ILE B 1 50 ? -9.414 -4.498 -8.274 1.00 16.60 50 ILE A O 1
ATOM 1267 N N . GLY B 1 51 ? -7.258 -5.157 -8.348 1.00 14.71 51 GLY A N 1
ATOM 1268 C CA . GLY B 1 51 ? -7.453 -6.252 -7.408 1.00 15.32 51 GLY A CA 1
ATOM 1269 C C . GLY B 1 51 ? -7.046 -5.933 -5.987 1.00 15.65 51 GLY A C 1
ATOM 1270 O O . GLY B 1 51 ? -7.271 -6.745 -5.095 1.00 18.35 51 GLY A O 1
ATOM 1271 N N . GLY B 1 52 ? -6.494 -4.742 -5.772 1.00 15.05 52 GLY A N 1
ATOM 1272 C CA . GLY B 1 52 ? -5.956 -4.356 -4.471 1.00 15.45 52 GLY A CA 1
ATOM 1273 C C . GLY B 1 52 ? -4.610 -3.683 -4.580 1.00 14.64 52 GLY A C 1
ATOM 1274 O O . GLY B 1 52 ? -4.270 -3.182 -5.624 1.00 15.33 52 GLY A O 1
ATOM 1275 N N . PHE B 1 53 ? -3.833 -3.737 -3.505 1.00 14.85 53 PHE A N 1
ATOM 1276 C CA . PHE B 1 53 ? -2.608 -2.985 -3.358 1.00 14.27 53 PHE A CA 1
ATOM 1277 C C . PHE B 1 53 ? -1.390 -3.890 -3.372 1.00 14.13 53 PHE A C 1
ATOM 1278 O O . PHE B 1 53 ? -1.450 -5.023 -2.898 1.00 16.13 53 PHE A O 1
ATOM 1286 N N . ILE B 1 54 ? -0.303 -3.378 -3.933 1.00 13.27 54 ILE A N 1
ATOM 1287 C CA . ILE B 1 54 ? 0.972 -4.103 -3.952 1.00 13.93 54 ILE A CA 1
ATOM 1288 C C . ILE B 1 54 ? 2.105 -3.194 -3.508 1.00 13.71 54 ILE A C 1
ATOM 1289 O O . ILE B 1 54 ? 2.000 -1.959 -3.554 1.00 13.99 54 ILE A O 1
ATOM 1294 N N . LYS B 1 55 ? 3.204 -3.831 -3.128 1.00 17.29 55 LYS A N 1
ATOM 1295 C CA . LYS B 1 55 ? 4.442 -3.147 -2.771 1.00 17.09 55 LYS A CA 1
ATOM 1296 C C . LYS B 1 55 ? 5.352 -3.072 -3.987 1.00 16.94 55 LYS A C 1
ATOM 1297 O O . LYS B 1 55 ? 5.507 -4.050 -4.702 1.00 17.85 55 LYS A O 1
ATOM 1303 N N . VAL B 1 56 ? 5.967 -1.904 -4.184 1.00 16.73 56 VAL A N 1
ATOM 1304 C CA . VAL B 1 56 ? 6.895 -1.708 -5.298 1.00 16.93 56 VAL A CA 1
ATOM 1305 C C . VAL B 1 56 ? 8.124 -0.952 -4.817 1.00 17.42 56 VAL A C 1
ATOM 1306 O O . VAL B 1 56 ? 8.168 -0.429 -3.707 1.00 18.27 56 VAL A O 1
ATOM 1310 N N . ARG B 1 57 ? 9.146 -0.949 -5.659 1.00 17.65 57 ARG A N 1
ATOM 1311 C CA . ARG B 1 57 ? 10.323 -0.117 -5.450 1.00 18.47 57 ARG A CA 1
ATOM 1312 C C . ARG B 1 57 ? 10.270 1.046 -6.412 1.00 18.04 57 ARG A C 1
ATOM 1313 O O . ARG B 1 57 ? 10.099 0.818 -7.598 1.00 18.41 57 ARG A O 1
ATOM 1321 N N . GLN B 1 58 ? 10.439 2.269 -5.900 1.00 18.33 58 GLN A N 1
ATOM 1322 C CA . GLN B 1 58 ? 10.392 3.484 -6.716 1.00 19.08 58 GLN A CA 1
ATOM 1323 C C . GLN B 1 58 ? 11.795 3.957 -7.033 1.00 19.39 58 GLN A C 1
ATOM 1324 O O . GLN B 1 58 ? 12.572 4.244 -6.113 1.00 20.30 58 GLN A O 1
ATOM 1330 N N . TYR B 1 59 ? 12.097 4.017 -8.324 1.00 18.97 59 TYR A N 1
ATOM 1331 C CA . TYR B 1 59 ? 13.319 4.611 -8.848 1.00 19.79 59 TYR A CA 1
ATOM 1332 C C . TYR B 1 59 ? 12.971 5.914 -9.546 1.00 20.91 59 TYR A C 1
ATOM 1333 O O . TYR B 1 59 ? 12.169 5.940 -10.473 1.00 20.39 59 TYR A O 1
ATOM 1342 N N . ASP B 1 60 ? 13.634 6.989 -9.135 1.00 21.96 60 ASP A N 1
ATOM 1343 C CA . ASP B 1 60 ? 13.399 8.283 -9.731 1.00 22.48 60 ASP A CA 1
ATOM 1344 C C . ASP B 1 60 ? 14.354 8.605 -10.869 1.00 21.57 60 ASP A C 1
ATOM 1345 O O . ASP B 1 60 ? 15.485 8.113 -10.932 1.00 22.01 60 ASP A O 1
ATOM 1350 N N . GLN B 1 61 ? 13.879 9.443 -11.773 1.00 21.00 61 GLN A N 1
ATOM 1351 C CA . GLN B 1 61 ? 14.724 10.052 -12.796 1.00 21.21 61 GLN A CA 1
ATOM 1352 C C . GLN B 1 61 ? 15.501 9.017 -13.612 1.00 20.75 61 GLN A C 1
ATOM 1353 O O . GLN B 1 61 ? 16.716 9.154 -13.819 1.00 21.78 61 GLN A O 1
ATOM 1359 N N . ILE B 1 62 ? 14.778 7.997 -14.080 1.00 19.70 62 ILE A N 1
ATOM 1360 C CA . ILE B 1 62 ? 15.320 6.888 -14.870 1.00 19.56 62 ILE A CA 1
ATOM 1361 C C . ILE B 1 62 ? 15.083 7.088 -16.360 1.00 18.74 62 ILE A C 1
ATOM 1362 O O . ILE B 1 62 ? 13.938 7.241 -16.802 1.00 18.06 62 ILE A O 1
ATOM 1367 N N . PRO B 1 63 ? 16.156 7.094 -17.159 1.00 19.48 63 PRO A N 1
ATOM 1368 C CA . PRO B 1 63 ? 15.966 7.169 -18.601 1.00 19.03 63 PRO A CA 1
ATOM 1369 C C . PRO B 1 63 ? 15.342 5.900 -19.185 1.00 19.02 63 PRO A C 1
ATOM 1370 O O . PRO B 1 63 ? 15.728 4.775 -18.827 1.00 20.30 63 PRO A O 1
ATOM 1374 N N A ILE B 1 64 ? 14.396 6.114 -20.080 0.70 18.79 64 ILE A N 1
ATOM 1375 N N B ILE B 1 64 ? 14.340 6.072 -20.057 0.30 18.96 64 ILE A N 1
ATOM 1376 C CA A ILE B 1 64 ? 13.675 5.035 -20.672 0.70 18.92 64 ILE A CA 1
ATOM 1377 C CA B ILE B 1 64 ? 13.711 4.961 -20.800 0.30 19.29 64 ILE A CA 1
ATOM 1378 C C A ILE B 1 64 ? 13.243 5.493 -22.041 0.70 19.45 64 ILE A C 1
ATOM 1379 C C B ILE B 1 64 ? 13.409 5.393 -22.229 0.30 20.01 64 ILE A C 1
ATOM 1380 O O A ILE B 1 64 ? 12.708 6.589 -22.218 0.70 19.64 64 ILE A O 1
ATOM 1381 O O B ILE B 1 64 ? 12.970 6.524 -22.447 0.30 20.04 64 ILE A O 1
ATOM 1390 N N A GLU B 1 65 ? 13.526 4.650 -23.040 0.50 19.97 65 GLU A N 1
ATOM 1391 N N B GLU B 1 65 ? 13.618 4.509 -23.210 0.50 20.44 65 GLU A N 1
ATOM 1392 C CA A GLU B 1 65 ? 13.174 4.930 -24.428 0.50 19.89 65 GLU A CA 1
ATOM 1393 C CA B GLU B 1 65 ? 13.226 4.825 -24.565 0.50 20.33 65 GLU A CA 1
ATOM 1394 C C A GLU B 1 65 ? 11.981 4.064 -24.804 0.50 18.96 65 GLU A C 1
ATOM 1395 C C B GLU B 1 65 ? 11.980 4.026 -24.857 0.50 19.17 65 GLU A C 1
ATOM 1396 O O A GLU B 1 65 ? 12.017 2.846 -24.624 0.50 20.45 65 GLU A O 1
ATOM 1397 O O B GLU B 1 65 ? 11.971 2.814 -24.653 0.50 20.65 65 GLU A O 1
ATOM 1408 N N . ILE B 1 66 ? 10.921 4.711 -25.292 1.00 17.95 66 ILE A N 1
ATOM 1409 C CA . ILE B 1 66 ? 9.618 4.075 -25.501 1.00 17.73 66 ILE A CA 1
ATOM 1410 C C . ILE B 1 66 ? 9.238 4.203 -26.958 1.00 18.61 66 ILE A C 1
ATOM 1411 O O . ILE B 1 66 ? 8.934 5.298 -27.438 1.00 18.61 66 ILE A O 1
ATOM 1416 N N . CYS B 1 67 ? 9.276 3.087 -27.677 1.00 20.19 67 CYS A N 1
ATOM 1417 C CA . CYS B 1 67 ? 8.950 3.082 -29.083 1.00 22.42 67 CYS A CA 1
ATOM 1418 C C . CYS B 1 67 ? 9.697 4.228 -29.804 1.00 22.67 67 CYS A C 1
ATOM 1419 O O . CYS B 1 67 ? 9.117 4.960 -30.606 1.00 24.37 67 CYS A O 1
ATOM 1422 N N . GLY B 1 68 ? 10.987 4.373 -29.488 1.00 22.81 68 GLY A N 1
ATOM 1423 C CA . GLY B 1 68 ? 11.862 5.355 -30.123 1.00 24.10 68 GLY A CA 1
ATOM 1424 C C . GLY B 1 68 ? 11.810 6.771 -29.553 1.00 22.87 68 GLY A C 1
ATOM 1425 O O . GLY B 1 68 ? 12.485 7.665 -30.065 1.00 24.54 68 GLY A O 1
ATOM 1426 N N . HIS B 1 69 ? 11.009 6.997 -28.516 1.00 19.99 69 HIS A N 1
ATOM 1427 C CA . HIS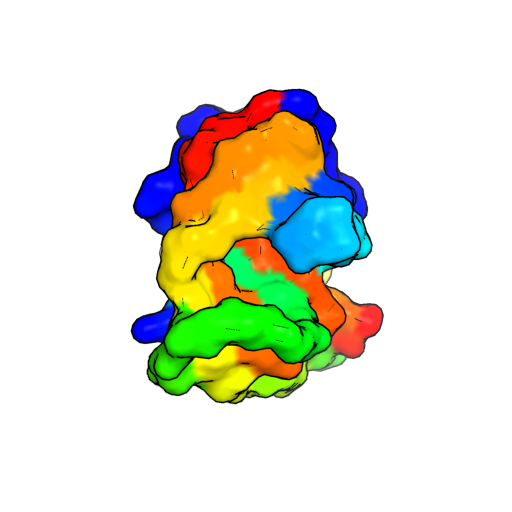 B 1 69 ? 10.880 8.326 -27.904 1.00 20.06 69 HIS A CA 1
ATOM 1428 C C . HIS B 1 69 ? 11.502 8.323 -26.523 1.00 19.46 69 HIS A C 1
ATOM 1429 O O . HIS B 1 69 ? 11.234 7.421 -25.730 1.00 18.77 69 HIS A O 1
ATOM 1436 N N . LYS B 1 70 ? 12.287 9.347 -26.205 1.00 20.62 70 LYS A N 1
ATOM 1437 C CA . LYS B 1 70 ? 12.987 9.381 -24.921 1.00 21.41 70 LYS A CA 1
ATOM 1438 C C . LYS B 1 70 ? 12.151 9.964 -23.786 1.00 20.12 70 LYS A C 1
ATOM 1439 O O . LYS B 1 70 ? 11.461 10.973 -23.941 1.00 21.46 70 LYS A O 1
ATOM 1445 N N . VAL B 1 71 ? 12.241 9.324 -22.630 1.00 18.20 71 VAL A N 1
ATOM 1446 C CA . VAL B 1 71 ? 11.640 9.830 -21.416 1.00 17.29 71 VAL A CA 1
ATOM 1447 C C . VAL B 1 71 ? 12.650 9.682 -20.297 1.00 17.09 71 VAL A C 1
ATOM 1448 O O . VAL B 1 71 ? 13.564 8.848 -20.372 1.00 17.52 71 VAL A O 1
ATOM 1450 N N . ILE B 1 72 ? 12.530 10.505 -19.279 1.00 16.64 72 ILE A N 1
ATOM 1451 C CA . ILE B 1 72 ? 13.321 10.315 -18.072 1.00 16.98 72 ILE A CA 1
ATOM 1452 C C . ILE B 1 72 ? 12.408 10.580 -16.904 1.00 16.96 72 ILE A C 1
ATOM 1453 O O . ILE B 1 72 ? 11.928 11.699 -16.742 1.00 17.02 72 ILE A O 1
ATOM 1458 N N . GLY B 1 73 ? 12.147 9.566 -16.077 1.00 16.17 73 GLY A N 1
ATOM 1459 C CA . GLY B 1 73 ? 11.206 9.752 -15.016 1.00 16.59 73 GLY A CA 1
ATOM 1460 C C . GLY B 1 73 ? 11.116 8.590 -14.082 1.00 16.51 73 GLY A C 1
ATOM 1461 O O . GLY B 1 73 ? 12.010 7.747 -14.029 1.00 17.19 73 GLY A O 1
ATOM 1462 N N . THR B 1 74 ? 10.035 8.573 -13.317 1.00 16.76 74 THR A N 1
ATOM 1463 C CA . THR B 1 74 ? 9.890 7.629 -12.239 1.00 16.89 74 THR A CA 1
ATOM 1464 C C . THR B 1 74 ? 9.431 6.288 -12.77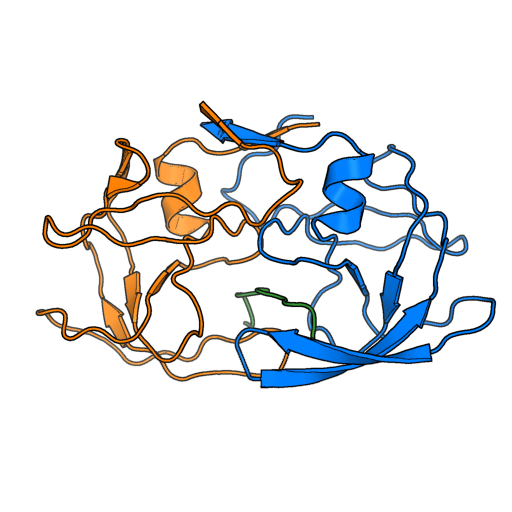7 1.00 15.91 74 THR A C 1
ATOM 1465 O O . THR B 1 74 ? 8.494 6.196 -13.570 1.00 15.64 74 THR A O 1
ATOM 1469 N N . VAL B 1 75 ? 10.116 5.238 -12.343 1.00 15.62 75 VAL A N 1
ATOM 1470 C CA . VAL B 1 75 ? 9.774 3.878 -12.705 1.00 15.42 75 VAL A CA 1
ATOM 1471 C C . VAL B 1 75 ? 9.576 3.074 -11.425 1.00 15.37 75 VAL A C 1
ATOM 1472 O O . VAL B 1 75 ? 10.446 3.093 -10.546 1.00 16.07 75 VAL A O 1
ATOM 1476 N N . LEU B 1 76 ? 8.455 2.374 -11.333 1.00 14.69 76 LEU A N 1
ATOM 1477 C CA . LEU B 1 76 ? 8.159 1.483 -10.201 1.00 14.71 76 LEU A CA 1
ATOM 1478 C C . LEU B 1 76 ? 8.421 0.067 -10.648 1.00 14.95 76 LEU A C 1
ATOM 1479 O O . LEU B 1 76 ? 8.140 -0.296 -11.798 1.00 15.47 76 LEU A O 1
ATOM 1484 N N . VAL B 1 77 ? 8.961 -0.746 -9.749 1.00 15.25 77 VAL A N 1
ATOM 1485 C CA . VAL B 1 77 ? 9.289 -2.129 -10.054 1.00 15.46 77 VAL A CA 1
ATOM 1486 C C . VAL B 1 77 ? 8.636 -3.006 -9.004 1.00 15.46 77 VAL A C 1
ATOM 1487 O O . VAL B 1 77 ? 8.806 -2.805 -7.800 1.00 15.67 77 VAL A O 1
ATOM 1491 N N . GLY B 1 78 ? 7.897 -3.998 -9.467 1.00 15.44 78 GLY A N 1
ATOM 1492 C CA . GLY B 1 78 ? 7.170 -4.880 -8.553 1.00 15.85 78 GLY A CA 1
ATOM 1493 C C . GLY B 1 78 ? 6.356 -5.920 -9.263 1.00 16.24 78 GLY A C 1
ATOM 1494 O O . GLY B 1 78 ? 6.475 -6.085 -10.470 1.00 16.52 78 GLY A O 1
ATOM 1495 N N . PRO B 1 79 ? 5.504 -6.631 -8.518 1.00 17.02 79 PRO A N 1
ATOM 1496 C CA . PRO B 1 79 ? 4.755 -7.763 -9.060 1.00 16.85 79 PRO A CA 1
ATOM 1497 C C . PRO B 1 79 ? 3.537 -7.374 -9.882 1.00 16.55 79 PRO A C 1
ATOM 1498 O O . PRO B 1 79 ? 2.429 -7.835 -9.650 1.00 17.39 79 PRO A O 1
ATOM 1502 N N . THR B 1 80 ? 3.760 -6.528 -10.870 1.00 15.79 80 THR A N 1
ATOM 1503 C CA . THR B 1 80 ? 2.735 -6.284 -11.865 1.00 15.52 80 THR A CA 1
ATOM 1504 C C . THR B 1 80 ? 2.679 -7.461 -12.825 1.00 15.50 80 THR A C 1
ATOM 1505 O O . THR B 1 80 ? 3.710 -8.049 -13.129 1.00 15.91 80 THR A O 1
ATOM 1509 N N . PRO B 1 81 ? 1.479 -7.805 -13.332 1.00 15.99 81 PRO A N 1
ATOM 1510 C CA . PRO B 1 81 ? 1.417 -8.924 -14.300 1.00 16.79 81 PRO A CA 1
ATOM 1511 C C . PRO B 1 81 ? 2.020 -8.647 -15.680 1.00 16.95 81 PRO A C 1
ATOM 1512 O O . PRO B 1 81 ? 2.372 -9.581 -16.414 1.00 18.10 81 PRO A O 1
ATOM 1516 N N A VAL B 1 82 ? 2.123 -7.366 -16.031 0.50 16.15 82 VAL A N 1
ATOM 1517 N N B VAL B 1 82 ? 2.067 -7.374 -16.065 0.50 16.07 82 VAL A N 1
ATOM 1518 C CA A VAL B 1 82 ? 2.580 -6.928 -17.342 0.50 16.41 82 VAL A CA 1
ATOM 1519 C CA B VAL B 1 82 ? 2.672 -6.970 -17.325 0.50 16.19 82 VAL A CA 1
ATOM 1520 C C A VAL B 1 82 ? 3.345 -5.631 -17.110 0.50 15.23 82 VAL A C 1
ATOM 1521 C C B VAL B 1 82 ? 3.371 -5.649 -17.093 0.50 15.11 82 VAL A C 1
ATOM 1522 O O A VAL B 1 82 ? 3.015 -4.871 -16.199 0.50 15.24 82 VAL A O 1
ATOM 1523 O O B VAL B 1 82 ? 3.014 -4.888 -16.193 0.50 15.12 82 VAL A O 1
ATOM 1530 N N . ASN B 1 83 ? 4.376 -5.380 -17.909 1.00 15.25 83 ASN A N 1
ATOM 1531 C CA . ASN B 1 83 ? 5.058 -4.090 -17.863 1.00 14.27 83 ASN A CA 1
ATOM 1532 C C . ASN B 1 83 ? 4.112 -3.008 -18.378 1.00 13.57 83 ASN A C 1
ATOM 1533 O O . ASN B 1 83 ? 3.490 -3.183 -19.438 1.00 13.64 83 ASN A O 1
ATOM 1538 N N A ILE B 1 84 ? 4.022 -1.899 -17.641 0.50 12.93 84 ILE A N 1
ATOM 1539 N N B ILE B 1 84 ? 3.933 -1.930 -17.616 0.50 13.04 84 ILE A N 1
ATOM 1540 C CA A ILE B 1 84 ? 3.029 -0.853 -17.871 0.50 13.27 84 ILE A CA 1
ATOM 1541 C CA B ILE B 1 84 ? 3.001 -0.888 -18.038 0.50 13.46 84 ILE A CA 1
ATOM 1542 C C A ILE B 1 84 ? 3.711 0.491 -18.041 0.50 13.38 84 ILE A C 1
ATOM 1543 C C B ILE B 1 84 ? 3.675 0.469 -18.055 0.50 13.49 84 ILE A C 1
ATOM 1544 O O A ILE B 1 84 ? 4.479 0.900 -17.170 0.50 13.46 84 ILE A O 1
ATOM 1545 O O B ILE B 1 84 ? 4.405 0.843 -17.135 0.50 13.57 84 ILE A O 1
ATOM 1554 N N . ILE B 1 85 ? 3.437 1.186 -19.144 1.00 11.72 85 ILE A N 1
ATOM 1555 C CA . ILE B 1 85 ? 3.866 2.573 -19.279 1.00 11.81 85 ILE A CA 1
ATOM 1556 C C . ILE B 1 85 ? 2.668 3.419 -18.948 1.00 11.48 85 ILE A C 1
ATOM 1557 O O . ILE B 1 85 ? 1.672 3.402 -19.673 1.00 12.07 85 ILE A O 1
ATOM 1562 N N . GLY B 1 86 ? 2.749 4.151 -17.852 1.00 11.21 86 GLY A N 1
ATOM 1563 C CA . GLY B 1 86 ? 1.662 4.981 -17.402 1.00 11.01 86 GLY A CA 1
ATOM 1564 C C . GLY B 1 86 ? 1.777 6.430 -17.791 1.00 10.95 86 GLY A C 1
ATOM 1565 O O . GLY B 1 86 ? 2.702 6.827 -18.507 1.00 11.35 86 GLY A O 1
ATOM 1566 N N . ARG B 1 87 ? 0.846 7.237 -17.303 1.00 11.27 87 ARG A N 1
ATOM 1567 C CA . ARG B 1 87 ? 0.698 8.600 -17.792 1.00 11.41 87 ARG A CA 1
ATOM 1568 C C . ARG B 1 87 ? 1.907 9.460 -17.477 1.00 11.81 87 ARG A C 1
ATOM 1569 O O . ARG B 1 87 ? 2.166 10.460 -18.179 1.00 12.68 87 ARG A O 1
ATOM 1577 N N . ASN B 1 88 ? 2.633 9.139 -16.412 1.00 11.99 88 ASN A N 1
ATOM 1578 C CA . ASN B 1 88 ? 3.819 9.925 -16.079 1.00 12.63 88 ASN A CA 1
ATOM 1579 C C . ASN B 1 88 ? 4.805 9.964 -17.234 1.00 12.83 88 ASN A C 1
ATOM 1580 O O . ASN B 1 88 ? 5.437 10.998 -17.456 1.00 13.98 88 ASN A O 1
ATOM 1585 N N . LEU B 1 89 ? 4.921 8.861 -17.963 1.00 12.24 89 LEU A N 1
ATOM 1586 C CA . LEU B 1 89 ? 5.787 8.835 -19.139 1.00 12.74 89 LEU A CA 1
ATOM 1587 C C . LEU B 1 89 ? 5.061 9.004 -20.470 1.00 12.48 89 LEU A C 1
ATOM 1588 O O . LEU B 1 89 ? 5.659 9.497 -21.416 1.00 13.16 89 LEU A O 1
ATOM 1593 N N . LEU B 1 90 ? 3.790 8.625 -20.573 1.00 11.87 90 LEU A N 1
ATOM 1594 C CA . LEU B 1 90 ? 3.046 8.886 -21.797 1.00 12.02 90 LEU A CA 1
ATOM 1595 C C . LEU B 1 90 ? 3.017 10.380 -22.100 1.00 12.75 90 LEU A C 1
ATOM 1596 O O . LEU B 1 90 ? 3.061 10.782 -23.265 1.00 13.02 90 LEU A O 1
ATOM 1601 N N . THR B 1 91 ? 2.934 11.216 -21.060 1.00 12.74 91 THR A N 1
ATOM 1602 C CA . THR B 1 91 ? 2.944 12.657 -21.289 1.00 13.56 91 THR A CA 1
ATOM 1603 C C . THR B 1 91 ? 4.285 13.148 -21.813 1.00 14.24 91 THR A C 1
ATOM 1604 O O . THR B 1 91 ? 4.333 14.034 -22.681 1.00 15.93 91 THR A O 1
ATOM 1608 N N . GLN B 1 92 ? 5.356 12.527 -21.340 1.00 13.92 92 GLN A N 1
ATOM 1609 C CA . GLN B 1 92 ? 6.695 12.912 -21.801 1.00 14.81 92 GLN A CA 1
ATOM 1610 C C . GLN B 1 92 ? 6.914 12.640 -23.273 1.00 15.63 92 GLN A C 1
ATOM 1611 O O . GLN B 1 92 ? 7.684 13.367 -23.916 1.00 17.55 92 GLN A O 1
ATOM 1617 N N . ILE B 1 93 ? 6.276 11.596 -23.821 1.00 15.56 93 ILE A N 1
ATOM 1618 C CA . ILE B 1 93 ? 6.454 11.240 -25.231 1.00 16.52 93 ILE A CA 1
ATOM 1619 C C . ILE B 1 93 ? 5.370 11.856 -26.117 1.00 16.59 93 ILE A C 1
ATOM 1620 O O . ILE B 1 93 ? 5.304 11.588 -27.310 1.00 17.65 93 ILE A O 1
ATOM 1625 N N . GLY B 1 94 ? 4.500 12.664 -25.511 1.00 16.27 94 GLY A N 1
ATOM 1626 C CA . GLY B 1 94 ? 3.530 13.433 -26.284 1.00 16.86 94 GLY A CA 1
ATOM 1627 C C . GLY B 1 94 ? 2.331 12.607 -26.674 1.00 16.29 94 GLY A C 1
ATOM 1628 O O . GLY B 1 94 ? 1.698 12.903 -27.679 1.00 17.60 94 GLY A O 1
ATOM 1629 N N . CYS B 1 95 ? 1.969 11.618 -25.860 1.00 16.57 95 CYS A N 1
ATOM 1630 C CA . CYS B 1 95 ? 0.865 10.735 -26.209 1.00 16.10 95 CYS A CA 1
ATOM 1631 C C . CYS B 1 95 ? -0.481 11.331 -25.811 1.00 14.96 95 CYS A C 1
ATOM 1632 O O . CYS B 1 95 ? -0.636 11.842 -24.694 1.00 15.64 95 CYS A O 1
ATOM 1635 N N . THR B 1 96 ? -1.444 11.242 -26.723 1.00 14.62 96 THR A N 1
ATOM 1636 C CA . THR B 1 96 ? -2.836 11.619 -26.462 1.00 14.28 96 THR A CA 1
ATOM 1637 C C . THR B 1 96 ? -3.784 10.500 -26.914 1.00 13.50 96 THR A C 1
ATOM 1638 O O . THR B 1 96 ? -3.410 9.623 -27.696 1.00 13.94 96 THR A O 1
ATOM 1642 N N . LEU B 1 97 ? -5.000 10.546 -26.391 1.00 13.21 97 LEU A N 1
ATOM 1643 C CA . LEU B 1 97 ? -6.122 9.759 -26.930 1.00 13.28 97 LEU A CA 1
ATOM 1644 C C . LEU B 1 97 ? -6.921 10.605 -27.891 1.00 14.00 97 LEU A C 1
ATOM 1645 O O . LEU B 1 97 ? -7.101 11.798 -27.691 1.00 14.73 97 LEU A O 1
ATOM 1650 N N . ASN B 1 98 ? -7.388 9.967 -28.965 1.00 14.41 98 ASN A N 1
ATOM 1651 C CA . ASN B 1 98 ? -8.123 10.671 -30.008 1.00 15.53 98 ASN A CA 1
ATOM 1652 C C . ASN B 1 98 ? -9.266 9.850 -30.534 1.00 16.06 98 ASN A C 1
ATOM 1653 O O . ASN B 1 98 ? -9.084 8.667 -30.809 1.00 16.24 98 ASN A O 1
ATOM 1658 N N . PHE B 1 99 ? -10.435 10.463 -30.667 1.00 17.52 99 PHE A N 1
ATOM 1659 C CA . PHE B 1 99 ? -11.570 9.790 -31.312 1.00 19.18 99 PHE A CA 1
ATOM 1660 C C . PHE B 1 99 ? -12.504 10.803 -31.924 1.00 21.59 99 PHE A C 1
ATOM 1661 O O . PHE B 1 99 ? -12.141 11.982 -31.946 1.00 22.99 99 PHE A O 1
ATOM 1670 N N . ARG C 2 1 ? -7.251 -14.540 -18.583 1.00 36.66 1 ARG P N 1
ATOM 1671 C CA . ARG C 2 1 ? -5.933 -13.911 -18.242 1.00 34.75 1 ARG P CA 1
ATOM 1672 C C . ARG C 2 1 ? -6.180 -12.560 -17.573 1.00 30.83 1 ARG P C 1
ATOM 1673 O O . ARG C 2 1 ? -7.250 -11.963 -17.774 1.00 35.51 1 ARG P O 1
ATOM 1675 N N . PRO C 2 2 ? -5.219 -12.082 -16.749 1.00 24.79 2 PRO P N 1
ATOM 1676 C CA . PRO C 2 2 ? -5.379 -10.744 -16.203 1.00 21.62 2 PRO P CA 1
ATOM 1677 C C . PRO C 2 2 ? -5.349 -9.747 -17.339 1.00 19.88 2 PRO P C 1
ATOM 1678 O O . PRO C 2 2 ? -4.534 -9.857 -18.254 1.00 19.07 2 PRO P O 1
ATOM 1682 N N . GLY C 2 3 ? -6.264 -8.798 -17.292 1.00 17.89 3 GLY P N 1
ATOM 1683 C CA . GLY C 2 3 ? -6.484 -7.927 -18.415 1.00 16.75 3 GLY P CA 1
ATOM 1684 C C . GLY C 2 3 ? -6.980 -6.548 -18.073 1.00 16.17 3 GLY P C 1
ATOM 1685 O O . GLY C 2 3 ? -7.340 -5.831 -18.986 1.00 15.73 3 GLY P O 1
ATOM 1686 N N . ASN C 2 4 ? -7.004 -6.155 -16.797 1.00 15.08 4 ASN P N 1
ATOM 1687 C CA . ASN C 2 4 ? -7.394 -4.796 -16.440 1.00 14.25 4 ASN P CA 1
ATOM 1688 C C . ASN C 2 4 ? -6.296 -4.176 -15.610 1.00 14.31 4 ASN P C 1
ATOM 1689 O O . AS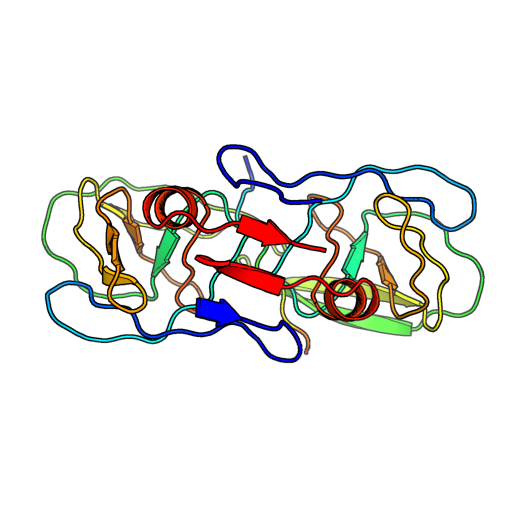N C 2 4 ? -6.181 -4.434 -14.424 1.00 15.05 4 ASN P O 1
ATOM 1694 N N . PHE C 2 5 ? -5.470 -3.366 -16.253 1.00 12.86 5 PHE P N 1
ATOM 1695 C CA . PHE C 2 5 ? -4.298 -2.801 -15.611 1.00 13.24 5 PHE P CA 1
ATOM 1696 C C . PHE C 2 5 ? -4.487 -1.368 -15.125 1.00 12.92 5 PHE P C 1
ATOM 1697 O O . PHE C 2 5 ? -3.564 -0.566 -15.160 1.00 14.68 5 PHE P O 1
ATOM 1705 N N . LEU C 2 6 ? -5.685 -1.052 -14.643 1.00 13.14 6 LEU P N 1
ATOM 1706 C CA . LEU C 2 6 ? -5.853 0.120 -13.770 1.00 13.21 6 LEU P CA 1
ATOM 1707 C C . LEU C 2 6 ? -4.702 0.206 -12.802 1.00 13.56 6 LEU P C 1
ATOM 1708 O O . LEU C 2 6 ? -4.332 -0.791 -12.164 1.00 14.04 6 LEU P O 1
ATOM 1713 N N . GLN C 2 7 ? -4.165 1.394 -12.633 1.00 12.99 7 GLN P N 1
ATOM 1714 C CA . GLN C 2 7 ? -3.158 1.593 -11.591 1.00 13.51 7 GLN P CA 1
ATOM 1715 C C . GLN C 2 7 ? -3.247 2.993 -11.036 1.00 14.95 7 GLN P C 1
ATOM 1716 O O . GLN C 2 7 ? -3.381 3.968 -11.766 1.00 13.87 7 GLN P O 1
ATOM 1722 N N A SER C 2 8 ? -3.154 3.096 -9.720 0.50 15.75 8 SER P N 1
ATOM 1723 N N B SER C 2 8 ? -3.188 3.087 -9.712 0.50 15.84 8 SER P N 1
ATOM 1724 C CA A SER C 2 8 ? -3.357 4.364 -9.061 0.50 16.90 8 SER P CA 1
ATOM 1725 C CA B SER C 2 8 ? -3.409 4.344 -9.016 0.50 17.04 8 SER P CA 1
ATOM 1726 C C A SER C 2 8 ? -2.277 4.592 -8.025 0.50 18.08 8 SER P C 1
ATOM 1727 C C B SER C 2 8 ? -2.282 4.589 -8.018 0.50 18.17 8 SER P C 1
ATOM 1728 O O A SER C 2 8 ? -1.908 3.682 -7.279 0.50 17.29 8 SER P O 1
ATOM 1729 O O B SER C 2 8 ? -1.883 3.679 -7.289 0.50 17.37 8 SER P O 1
ATOM 1734 N N . ARG C 2 9 ? -1.782 5.821 -7.985 1.00 18.76 9 ARG P N 1
ATOM 1735 C CA . ARG C 2 9 ? -0.878 6.243 -6.933 1.00 20.54 9 ARG P CA 1
ATOM 1736 C C . ARG C 2 9 ? -1.642 6.261 -5.616 1.00 22.56 9 ARG P C 1
ATOM 1737 O O . ARG C 2 9 ? -2.869 6.285 -5.608 1.00 22.26 9 ARG P O 1
ATOM 1745 N N A LEU C 2 10 ? -0.825 6.225 -4.556 0.50 25.36 10 LEU P N 1
ATOM 1746 N N B LEU C 2 10 ? -0.963 6.323 -4.482 0.50 22.32 10 LEU P N 1
ATOM 1747 C CA A LEU C 2 10 ? -1.176 6.236 -3.121 0.50 28.30 10 LEU P CA 1
ATOM 1748 C CA B LEU C 2 10 ? -1.707 6.431 -3.220 0.50 22.65 10 LEU P CA 1
ATOM 1749 C C A LEU C 2 10 ? -0.685 4.971 -2.422 0.50 29.97 10 LEU P C 1
ATOM 1750 C C B LEU C 2 10 ? -2.391 7.793 -3.103 0.50 23.20 10 LEU P C 1
ATOM 1751 O O A LEU C 2 10 ? 0.029 5.036 -1.416 0.50 33.99 10 LEU P O 1
ATOM 1752 O O B LEU C 2 10 ? -1.820 8.820 -3.488 0.50 24.09 10 LEU P O 1
#

Solvent-accessible surface area: 9622 Å² total; per-residue (Å²): 87,117,31,70,2,187,162,99,4,68,17,72,1,99,4,71,59,130,119,55,108,0,5,0,0,1,2,0,38,48,0,0,0,67,106,40,144,22,111,58,97,130,49,113,75,107,11,0,5,0,32,28,103,24,160,6,44,45,4,84,119,28,87,3,25,0,49,59,63,167,7,77,7,44,0,1,0,2,90,8,96,34,8,0,0,0,26,43,0,0,16,88,10,46,2,14,0,36,45,77,123,34,67,1,178,167,69,4,76,15,79,1,115,2,54,50,116,106,52,106,0,2,0,0,0,4,0,6,27,0,0,0,69,112,26,141,16,102,63,97,128,50,112,30,100,4,2,9,5,23,25,132,20,154,7,44,56,6,86,145,20,84,4,61,0,51,60,66,167,4,95,10,42,0,6,1,2,91,8,54,30,9,0,0,0,11,43,0,0,26,88,11,49,3,19,0,30,43,129,44,9,6,1,10,2,32,114,172

CATH classification: 2.40.70.10